Protein AF-A0A644WHN4-F1 (afdb_monomer)

Structure (mmCIF, N/CA/C/O backbone):
data_AF-A0A644WHN4-F1
#
_entry.id   AF-A0A644WHN4-F1
#
loop_
_atom_site.group_PDB
_atom_site.id
_atom_site.type_symbol
_atom_site.label_atom_id
_atom_site.label_alt_id
_atom_site.label_comp_id
_atom_site.label_asym_id
_atom_site.label_entity_id
_atom_site.label_seq_id
_atom_site.pdbx_PDB_ins_code
_atom_site.Cartn_x
_atom_site.Cartn_y
_atom_site.Cartn_z
_atom_site.occupancy
_atom_site.B_iso_or_equiv
_atom_site.auth_seq_id
_atom_site.auth_comp_id
_atom_site.auth_asym_id
_atom_site.auth_atom_id
_atom_site.pdbx_PDB_model_num
ATOM 1 N N . MET A 1 1 ? -19.706 5.160 -4.927 1.00 49.84 1 MET A N 1
ATOM 2 C CA . MET A 1 1 ? -18.670 4.200 -4.495 1.00 49.84 1 MET A CA 1
ATOM 3 C C . MET A 1 1 ? -17.335 4.869 -4.721 1.00 49.84 1 MET A C 1
ATOM 5 O O . MET A 1 1 ? -17.130 5.354 -5.831 1.00 49.84 1 MET A O 1
ATOM 9 N N . PRO A 1 2 ? -16.508 5.019 -3.687 1.00 67.94 2 PRO A N 1
ATOM 10 C CA . PRO A 1 2 ? -15.151 5.513 -3.844 1.00 67.94 2 PRO A CA 1
ATOM 11 C C . PRO A 1 2 ? -14.295 4.518 -4.638 1.00 67.94 2 PRO A C 1
ATOM 13 O O . PRO A 1 2 ? -14.333 3.319 -4.381 1.00 67.94 2 PRO A O 1
ATOM 16 N N . PHE A 1 3 ? -13.536 5.020 -5.609 1.00 72.62 3 PHE A N 1
ATOM 17 C CA . PHE A 1 3 ? -12.591 4.225 -6.390 1.00 72.62 3 PHE A CA 1
ATOM 18 C C . PHE A 1 3 ? -11.198 4.813 -6.215 1.00 72.62 3 PHE A C 1
ATOM 20 O O . PHE A 1 3 ? -11.036 6.033 -6.286 1.00 72.62 3 PHE A O 1
ATOM 27 N N . ALA A 1 4 ? -10.189 3.967 -6.045 1.00 82.00 4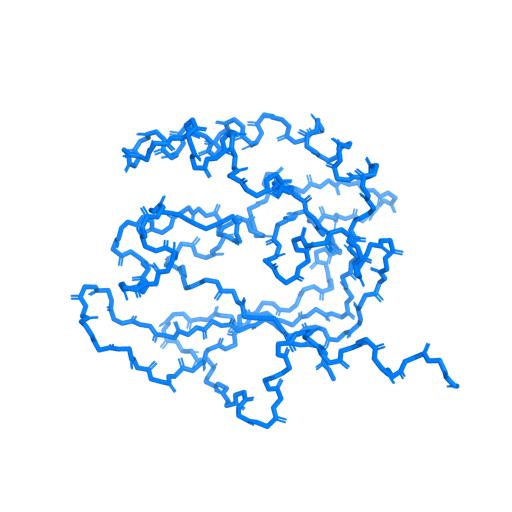 ALA A N 1
ATOM 28 C CA . ALA A 1 4 ? -8.801 4.403 -6.066 1.00 82.00 4 ALA A CA 1
ATOM 29 C C . ALA A 1 4 ? -8.003 3.600 -7.092 1.00 82.00 4 ALA A C 1
ATOM 31 O O . ALA A 1 4 ? -8.078 2.374 -7.179 1.00 82.00 4 ALA A O 1
ATOM 32 N N . ARG A 1 5 ? -7.249 4.334 -7.910 1.00 83.69 5 ARG A N 1
ATOM 33 C CA . ARG A 1 5 ? -6.299 3.739 -8.839 1.00 83.69 5 ARG A CA 1
ATOM 34 C C . ARG A 1 5 ? -5.017 3.460 -8.078 1.00 83.69 5 ARG A C 1
ATOM 36 O O . ARG A 1 5 ? -4.444 4.407 -7.548 1.00 83.69 5 ARG A O 1
ATOM 43 N N . ILE A 1 6 ? -4.546 2.226 -8.144 1.00 86.12 6 ILE A N 1
ATOM 44 C CA . ILE A 1 6 ? -3.222 1.846 -7.665 1.00 86.12 6 ILE A CA 1
ATOM 45 C C . ILE A 1 6 ? -2.277 1.561 -8.829 1.00 86.12 6 ILE A C 1
ATOM 47 O O . ILE A 1 6 ? -2.701 1.216 -9.942 1.00 86.12 6 ILE A O 1
ATOM 51 N N . THR A 1 7 ? -0.984 1.696 -8.558 1.00 82.44 7 THR A N 1
ATOM 52 C CA . THR A 1 7 ? 0.086 1.349 -9.505 1.00 82.44 7 THR A CA 1
ATOM 53 C C . THR A 1 7 ? -0.037 -0.112 -9.960 1.00 82.44 7 THR A C 1
ATOM 55 O O . THR A 1 7 ? -0.445 -0.973 -9.183 1.00 82.44 7 THR A O 1
ATOM 58 N N . TYR A 1 8 ? 0.268 -0.404 -11.229 1.00 82.75 8 TYR A N 1
ATOM 59 C CA . TYR A 1 8 ? 0.328 -1.788 -11.718 1.00 82.75 8 TYR A CA 1
ATOM 60 C C . TYR A 1 8 ? 1.514 -2.515 -11.092 1.00 82.75 8 TYR A C 1
ATOM 62 O O . TYR A 1 8 ? 2.602 -1.947 -11.016 1.00 82.75 8 TYR A O 1
ATOM 70 N N . ASN A 1 9 ? 1.299 -3.751 -10.654 1.00 84.81 9 ASN A N 1
ATOM 71 C CA . ASN A 1 9 ? 2.305 -4.544 -9.970 1.00 84.81 9 ASN A CA 1
ATOM 72 C C . ASN A 1 9 ? 2.162 -6.014 -10.382 1.00 84.81 9 ASN A C 1
ATOM 74 O O . ASN A 1 9 ? 1.065 -6.569 -10.393 1.00 84.81 9 ASN A O 1
ATOM 78 N N . THR A 1 10 ? 3.280 -6.641 -10.736 1.00 84.19 10 THR A N 1
ATOM 79 C CA . THR A 1 10 ? 3.340 -8.053 -11.146 1.00 84.19 10 THR A CA 1
ATOM 80 C C . THR A 1 10 ? 3.604 -9.017 -9.989 1.00 84.19 10 THR A C 1
ATOM 82 O O . THR A 1 10 ? 3.691 -10.216 -10.219 1.00 84.19 10 THR A O 1
ATOM 85 N N . ASN A 1 11 ? 3.726 -8.503 -8.764 1.00 87.69 11 ASN A N 1
ATOM 86 C CA . ASN A 1 11 ? 4.101 -9.231 -7.552 1.00 87.69 11 ASN A CA 1
ATOM 87 C C . ASN A 1 11 ? 2.987 -9.147 -6.485 1.00 87.69 11 ASN A C 1
ATOM 89 O O . ASN A 1 11 ? 3.251 -8.985 -5.290 1.00 87.69 11 ASN A O 1
ATOM 93 N N . ASP A 1 12 ? 1.725 -9.225 -6.927 1.00 88.25 12 ASP A N 1
ATOM 94 C CA . ASP A 1 12 ? 0.505 -9.242 -6.102 1.00 88.25 12 ASP A CA 1
ATOM 95 C C . ASP A 1 12 ? 0.340 -8.086 -5.097 1.00 88.25 12 ASP A C 1
ATOM 97 O O . ASP A 1 12 ? -0.416 -8.219 -4.128 1.00 88.25 12 ASP A O 1
ATOM 101 N N . TRP A 1 13 ? 1.019 -6.956 -5.303 1.00 92.00 13 TRP A N 1
ATOM 102 C CA . TRP A 1 13 ? 1.096 -5.844 -4.346 1.00 92.00 13 TRP A CA 1
ATOM 103 C C . TRP A 1 13 ? 1.568 -6.281 -2.949 1.00 92.00 13 TRP A C 1
ATOM 105 O O . TRP A 1 13 ? 1.101 -5.781 -1.918 1.00 92.00 13 TRP A O 1
ATOM 115 N N . LYS A 1 14 ? 2.497 -7.241 -2.930 1.00 91.88 14 LYS A N 1
ATOM 116 C CA . LYS A 1 14 ? 3.226 -7.686 -1.734 1.00 91.88 14 LYS A CA 1
ATOM 117 C C . LYS A 1 14 ? 4.693 -7.246 -1.751 1.00 91.88 14 LYS A C 1
ATOM 119 O O . LYS A 1 14 ? 5.298 -7.143 -0.690 1.00 91.88 14 LYS A O 1
ATOM 124 N N . HIS A 1 15 ? 5.237 -7.013 -2.943 1.00 89.25 15 HIS A N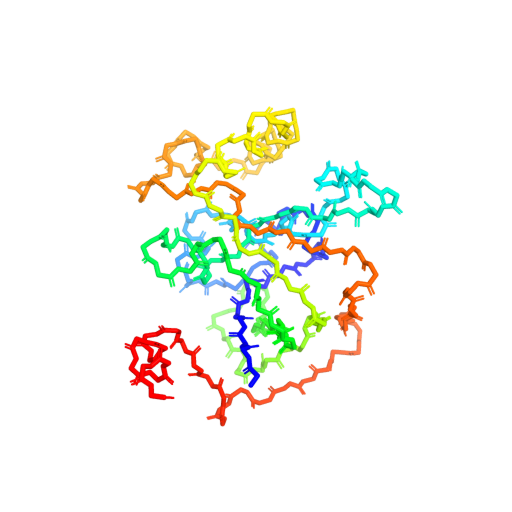 1
ATOM 125 C CA . HIS A 1 15 ? 6.640 -6.706 -3.213 1.00 89.25 15 HIS A CA 1
ATOM 126 C C . HIS A 1 15 ? 6.734 -5.695 -4.360 1.00 89.25 15 HIS A C 1
ATOM 128 O O . HIS A 1 15 ? 5.824 -5.646 -5.199 1.00 89.25 15 HIS A O 1
ATOM 134 N N . PRO A 1 16 ? 7.837 -4.934 -4.473 1.00 86.25 16 PRO A N 1
ATOM 135 C CA . PRO A 1 16 ? 8.031 -4.033 -5.595 1.00 86.25 16 PRO A CA 1
ATOM 136 C C . PRO A 1 16 ? 8.096 -4.837 -6.894 1.00 86.25 16 PRO A C 1
ATOM 138 O O . PRO A 1 16 ? 8.749 -5.875 -6.969 1.00 86.25 16 PRO A O 1
ATOM 141 N N . SER A 1 17 ? 7.454 -4.356 -7.950 1.00 79.81 17 SER A N 1
ATOM 142 C CA . SER A 1 17 ? 7.456 -4.989 -9.271 1.00 79.81 17 SER A CA 1
ATOM 143 C C . SER A 1 17 ? 8.727 -4.697 -10.080 1.00 79.81 17 SER A C 1
ATOM 145 O O . SER A 1 17 ? 8.919 -5.245 -11.166 1.00 79.81 17 SER A O 1
ATOM 147 N N . GLY A 1 18 ? 9.595 -3.816 -9.572 1.00 77.19 18 GLY A N 1
ATOM 148 C CA . GLY A 1 18 ? 10.828 -3.387 -10.230 1.00 77.19 18 GLY A CA 1
ATOM 149 C C . GLY A 1 18 ? 10.595 -2.619 -11.538 1.00 77.19 18 GLY A C 1
ATOM 150 O O . GLY A 1 18 ? 9.466 -2.280 -11.899 1.00 77.19 18 GLY A O 1
ATOM 151 N N . LEU A 1 19 ? 11.684 -2.355 -12.270 1.00 69.44 19 LEU A N 1
ATOM 152 C CA . LEU A 1 19 ? 11.676 -1.544 -13.500 1.00 69.44 19 LEU A CA 1
ATOM 153 C C . LEU A 1 19 ? 10.767 -2.107 -14.600 1.00 69.44 19 LEU A C 1
ATOM 155 O O . LEU A 1 19 ? 10.166 -1.348 -15.359 1.00 69.44 19 LEU A O 1
ATOM 159 N N . PHE A 1 20 ? 10.666 -3.434 -14.688 1.00 69.25 20 PHE A N 1
ATOM 160 C CA . PHE A 1 20 ? 9.937 -4.102 -15.762 1.00 69.25 20 PHE A CA 1
ATOM 161 C C . PHE A 1 20 ? 8.515 -4.493 -15.375 1.00 69.25 20 PHE A C 1
ATOM 163 O O . PHE A 1 20 ? 7.686 -4.619 -16.263 1.00 69.25 20 PHE A O 1
ATOM 170 N N . GLY A 1 21 ? 8.182 -4.632 -14.091 1.00 67.94 21 GLY A N 1
ATOM 171 C CA . GLY A 1 21 ? 6.834 -5.010 -13.660 1.00 67.94 21 GLY A CA 1
ATOM 172 C C . GLY A 1 21 ? 5.845 -3.841 -13.547 1.00 67.94 21 GLY A C 1
ATOM 173 O O . GLY A 1 21 ? 4.747 -4.018 -13.026 1.00 67.94 21 GLY A O 1
ATOM 174 N N . LYS A 1 22 ? 6.220 -2.655 -14.048 1.00 70.25 22 LYS A N 1
ATOM 175 C CA . LYS A 1 22 ? 5.422 -1.419 -14.033 1.00 70.25 22 LYS A CA 1
ATOM 176 C C . LYS A 1 22 ? 5.094 -0.910 -15.425 1.00 70.25 22 LYS A C 1
ATOM 178 O O . LYS A 1 22 ? 5.710 -1.279 -16.423 1.00 70.25 22 LYS A O 1
ATOM 183 N N . CYS A 1 23 ? 4.176 0.049 -15.468 1.00 68.19 23 CYS A N 1
ATOM 184 C CA . CYS A 1 23 ? 3.909 0.818 -16.671 1.00 68.19 23 CYS A CA 1
ATOM 185 C C . CYS A 1 23 ? 5.042 1.830 -16.932 1.00 68.19 23 CYS A C 1
ATOM 187 O O . CYS A 1 23 ? 5.335 2.634 -16.043 1.00 68.19 23 CYS A O 1
ATOM 189 N N . PRO A 1 24 ? 5.674 1.829 -18.124 1.00 61.72 24 PRO A N 1
ATOM 190 C CA . PRO A 1 24 ? 6.714 2.797 -18.468 1.00 61.72 24 PRO A CA 1
ATOM 191 C C . PRO A 1 24 ? 6.144 4.211 -18.700 1.00 61.72 24 PRO A C 1
ATOM 193 O O . PRO A 1 24 ? 5.006 4.364 -19.148 1.00 61.72 24 PRO A O 1
ATOM 196 N N . ARG A 1 25 ? 6.972 5.242 -18.456 1.00 58.81 25 ARG A N 1
ATO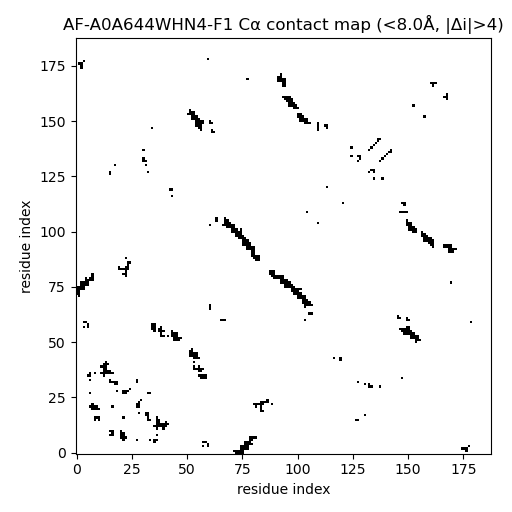M 197 C CA . ARG A 1 25 ? 6.698 6.685 -18.678 1.00 58.81 25 ARG A CA 1
ATOM 198 C C . ARG A 1 25 ? 5.631 7.321 -17.775 1.00 58.81 25 ARG A C 1
ATOM 200 O O . ARG A 1 25 ? 4.947 8.259 -18.184 1.00 58.81 25 ARG A O 1
ATOM 207 N N . LEU A 1 26 ? 5.491 6.841 -16.546 1.00 54.56 26 LEU A N 1
ATOM 208 C CA . LEU A 1 26 ? 4.736 7.537 -15.502 1.00 54.56 26 LEU A CA 1
ATOM 209 C C . LEU A 1 26 ? 5.703 7.999 -14.404 1.00 54.56 26 LEU A C 1
ATOM 211 O O . LEU A 1 26 ? 6.791 7.446 -14.272 1.00 54.56 26 LEU A O 1
ATOM 215 N N . TRP A 1 27 ? 5.282 8.956 -13.567 1.00 51.31 27 TRP A N 1
ATOM 216 C CA . TRP A 1 27 ? 5.985 9.330 -12.323 1.00 51.31 27 TRP A CA 1
ATOM 217 C C . TRP A 1 27 ? 6.368 8.103 -11.463 1.00 51.31 27 TRP A C 1
ATOM 219 O O . TRP A 1 27 ? 7.319 8.135 -10.691 1.00 51.31 27 TRP A O 1
ATOM 229 N N . GLU A 1 28 ? 5.624 7.004 -11.619 1.00 54.31 28 GLU A N 1
ATOM 230 C CA . GLU A 1 28 ? 5.818 5.698 -10.975 1.00 54.31 28 GLU A CA 1
ATOM 231 C C . GLU A 1 28 ? 7.065 4.934 -11.476 1.00 54.31 28 GLU A C 1
ATOM 233 O O . GLU A 1 28 ? 7.565 4.062 -10.763 1.00 54.31 28 GLU A O 1
ATOM 238 N N . THR A 1 29 ? 7.556 5.230 -12.690 1.00 55.28 29 THR A N 1
ATOM 239 C CA . THR A 1 29 ? 8.736 4.599 -13.310 1.00 55.28 29 THR A CA 1
ATOM 240 C C . THR A 1 29 ? 10.032 5.333 -12.962 1.00 55.28 29 THR A C 1
ATOM 242 O O . THR A 1 29 ? 11.052 4.682 -12.771 1.00 55.28 29 THR A O 1
ATOM 245 N N . GLU A 1 30 ? 10.000 6.666 -12.842 1.00 62.88 30 GLU A N 1
ATOM 246 C CA . GLU A 1 30 ? 11.185 7.485 -12.518 1.00 62.88 30 GLU A CA 1
ATOM 247 C C . GLU A 1 30 ? 11.778 7.135 -11.149 1.00 62.88 30 GLU A C 1
ATOM 249 O O . GLU A 1 30 ? 12.992 7.142 -10.976 1.00 62.88 30 GLU A O 1
ATOM 254 N N . LYS A 1 31 ? 10.919 6.771 -10.190 1.00 68.12 31 LYS A N 1
ATOM 255 C CA . LYS A 1 31 ? 11.328 6.376 -8.835 1.00 68.12 31 LYS A CA 1
ATOM 256 C C . LYS A 1 31 ? 11.640 4.883 -8.697 1.00 68.12 31 LYS A C 1
ATOM 258 O O . LYS A 1 31 ? 12.075 4.457 -7.636 1.00 68.12 31 LYS A O 1
ATOM 263 N N . GLY A 1 32 ? 11.369 4.066 -9.719 1.00 67.00 32 GLY A N 1
ATOM 264 C CA . GLY A 1 32 ? 11.579 2.609 -9.690 1.00 67.00 32 GLY A CA 1
ATOM 265 C C . GLY A 1 32 ? 10.607 1.803 -8.809 1.00 67.00 32 GLY A C 1
ATOM 266 O O . GLY A 1 32 ? 10.577 0.580 -8.914 1.00 67.00 32 GLY A O 1
ATOM 267 N N . PHE A 1 33 ? 9.772 2.451 -7.987 1.00 80.44 33 PHE A N 1
ATOM 268 C CA . PHE A 1 33 ? 8.779 1.816 -7.109 1.00 80.44 33 PHE A CA 1
ATOM 269 C C . PHE A 1 33 ? 7.620 2.776 -6.768 1.00 80.44 33 PHE A C 1
ATOM 271 O O . PHE A 1 33 ? 7.667 3.968 -7.071 1.00 80.44 33 PHE A O 1
ATOM 278 N N . GLY A 1 34 ? 6.532 2.245 -6.212 1.00 81.31 34 GLY A N 1
ATOM 279 C CA . GLY A 1 34 ? 5.407 3.003 -5.673 1.00 81.31 34 GLY A CA 1
ATOM 280 C C . GLY A 1 34 ? 4.952 2.368 -4.365 1.00 81.31 34 GLY A C 1
ATOM 281 O O . GLY A 1 34 ? 4.762 1.163 -4.313 1.00 81.31 34 GLY A O 1
ATOM 282 N N . PHE A 1 35 ? 4.768 3.163 -3.308 1.00 83.06 35 PHE A N 1
ATOM 283 C CA . PHE A 1 35 ? 4.452 2.673 -1.952 1.00 83.06 35 PHE A CA 1
ATOM 284 C C . PHE A 1 35 ? 3.200 1.789 -1.869 1.00 83.06 35 PHE A C 1
ATOM 286 O O . PHE A 1 35 ? 3.073 0.965 -0.970 1.00 83.06 35 PHE A O 1
ATOM 293 N N . GLU A 1 36 ? 2.277 1.933 -2.819 1.00 87.12 36 GLU A N 1
ATOM 294 C CA . GLU A 1 36 ? 1.081 1.093 -2.906 1.00 87.12 36 GLU A CA 1
ATOM 295 C C . GLU A 1 36 ? 1.421 -0.378 -3.188 1.00 87.12 36 GLU A C 1
ATOM 297 O O . GLU A 1 36 ? 0.594 -1.247 -2.978 1.00 87.12 36 GLU A O 1
ATOM 302 N N . GLU A 1 37 ? 2.632 -0.708 -3.628 1.00 88.31 37 GLU A N 1
ATOM 303 C CA . GLU A 1 37 ? 3.025 -2.073 -4.000 1.00 88.31 37 GLU A CA 1
ATOM 304 C C . GLU A 1 37 ? 3.206 -3.038 -2.828 1.00 88.31 37 GLU A C 1
ATOM 306 O O . GLU A 1 37 ? 3.489 -4.210 -3.055 1.00 88.31 37 GLU A O 1
ATOM 311 N N . TRP A 1 38 ? 2.995 -2.572 -1.597 1.00 91.75 38 TRP A N 1
ATOM 312 C CA . TRP A 1 38 ? 3.032 -3.394 -0.388 1.00 91.75 38 TRP A CA 1
ATOM 313 C C . TRP A 1 38 ? 1.705 -3.398 0.373 1.00 91.75 38 TRP A C 1
ATOM 315 O O . TRP A 1 38 ? 1.653 -3.908 1.489 1.00 91.75 38 TRP A O 1
ATOM 325 N N . PHE A 1 39 ? 0.608 -2.868 -0.190 1.00 91.81 39 PHE A N 1
ATOM 326 C CA . PHE A 1 39 ? -0.657 -2.754 0.554 1.00 91.81 39 PHE A CA 1
ATOM 327 C C . PHE A 1 39 ? -1.245 -4.113 1.003 1.00 91.81 39 PHE A C 1
ATOM 329 O O . PHE A 1 39 ? -2.104 -4.142 1.886 1.00 91.81 39 PHE A O 1
ATOM 336 N N . ARG A 1 40 ? -0.798 -5.233 0.406 1.00 93.75 40 ARG A N 1
ATOM 337 C CA . ARG A 1 40 ? -1.161 -6.613 0.799 1.00 93.75 40 ARG A CA 1
ATOM 338 C C . ARG A 1 40 ? -0.010 -7.405 1.403 1.00 93.75 40 ARG A C 1
ATOM 340 O O . ARG A 1 40 ? -0.128 -8.624 1.563 1.00 93.75 40 ARG A O 1
ATOM 347 N N . ASN A 1 41 ? 1.120 -6.767 1.686 1.00 94.94 41 ASN A N 1
ATOM 348 C CA . ASN A 1 41 ? 2.225 -7.454 2.326 1.00 94.94 41 ASN A CA 1
ATOM 349 C C . ASN A 1 41 ? 1.817 -7.813 3.764 1.00 94.94 41 ASN A C 1
ATOM 351 O O . ASN A 1 41 ? 1.538 -6.939 4.585 1.00 94.94 41 ASN A O 1
ATOM 355 N N . LYS A 1 42 ? 1.769 -9.118 4.055 1.00 96.00 42 LYS A N 1
ATOM 356 C CA . LYS A 1 42 ? 1.274 -9.645 5.332 1.00 96.00 42 LYS A CA 1
ATOM 357 C C . LYS A 1 42 ? 2.129 -9.245 6.533 1.00 96.00 42 LYS A C 1
ATOM 359 O O . LYS A 1 42 ? 1.624 -9.314 7.644 1.00 96.00 42 LYS A O 1
ATOM 364 N N . SER A 1 43 ? 3.375 -8.819 6.331 1.00 96.25 43 SER A N 1
ATOM 365 C CA . SER A 1 43 ? 4.209 -8.309 7.422 1.00 96.25 43 SER A CA 1
ATOM 366 C C . SER A 1 43 ? 3.623 -7.029 8.032 1.00 96.25 43 SER A C 1
ATOM 368 O O . SER A 1 43 ? 3.799 -6.778 9.213 1.00 96.25 43 SER A O 1
ATOM 370 N N . PHE A 1 44 ? 2.809 -6.278 7.280 1.00 97.00 44 PHE A N 1
ATOM 371 C CA . PHE A 1 44 ? 2.064 -5.118 7.787 1.00 97.00 44 PHE A CA 1
ATOM 372 C C . PHE A 1 44 ? 0.709 -5.495 8.419 1.00 97.00 44 PHE A C 1
ATOM 374 O O . PHE A 1 44 ? -0.229 -4.690 8.422 1.00 97.00 44 PHE A O 1
ATOM 381 N N . GLN A 1 45 ? 0.559 -6.730 8.910 1.00 97.56 45 GLN A N 1
ATOM 382 C CA . GLN A 1 45 ? -0.633 -7.165 9.639 1.00 97.56 45 GLN A CA 1
ATOM 383 C C . GLN A 1 45 ? -0.437 -7.083 11.145 1.00 97.56 45 GLN A C 1
ATOM 385 O O . GLN A 1 45 ? 0.632 -7.375 11.673 1.00 97.56 45 GLN A O 1
ATOM 390 N N . LYS A 1 46 ? -1.512 -6.728 11.843 1.00 96.44 46 LYS A N 1
ATOM 391 C CA . LYS A 1 46 ? -1.549 -6.658 13.299 1.00 96.44 46 LYS A CA 1
ATOM 392 C C . LYS A 1 46 ? -2.893 -7.133 13.818 1.00 96.44 46 LYS A C 1
ATOM 394 O O . LYS A 1 46 ? -3.937 -6.767 13.282 1.00 96.44 46 LYS A O 1
ATOM 399 N N . GLU A 1 47 ? -2.861 -7.911 14.889 1.00 96.88 47 GLU A N 1
ATOM 400 C CA . GLU A 1 47 ? -4.062 -8.294 15.624 1.00 96.88 47 GLU A CA 1
ATOM 401 C C . GLU A 1 47 ? -4.497 -7.155 16.554 1.00 96.88 47 GLU A C 1
ATOM 403 O O . GLU A 1 47 ? -3.756 -6.738 17.445 1.00 96.88 47 GLU A O 1
ATOM 408 N N . GLU A 1 48 ? -5.718 -6.657 16.367 1.00 92.75 48 GLU A N 1
ATOM 409 C CA . GLU A 1 48 ? -6.342 -5.651 17.227 1.00 92.75 48 GLU A CA 1
ATOM 410 C C . GLU A 1 48 ? -7.762 -6.105 17.581 1.00 92.75 48 GLU A C 1
ATOM 412 O O . GLU A 1 48 ? -8.617 -6.259 16.712 1.00 92.75 48 GLU A O 1
ATOM 417 N N . ASN A 1 49 ? -8.041 -6.300 18.875 1.00 92.44 49 ASN A N 1
ATOM 418 C CA . ASN A 1 49 ? -9.367 -6.688 19.381 1.00 92.44 49 ASN A CA 1
ATOM 419 C C . ASN A 1 49 ? -9.945 -7.971 18.741 1.00 92.44 49 ASN A C 1
ATOM 421 O O . ASN A 1 49 ? -11.145 -8.052 18.482 1.00 92.44 49 ASN A O 1
ATOM 425 N N . GLY A 1 50 ? -9.093 -8.971 18.487 1.00 93.38 50 GLY A N 1
ATOM 426 C CA . GLY A 1 50 ? -9.493 -10.241 17.868 1.00 93.38 50 GLY A CA 1
ATOM 427 C C . GLY A 1 50 ? -9.767 -10.151 16.364 1.00 93.38 50 GLY A C 1
ATOM 428 O O . GLY A 1 50 ? -10.414 -11.036 15.809 1.00 93.38 50 GLY A O 1
ATOM 429 N N . GLU A 1 51 ? -9.320 -9.075 15.715 1.00 96.12 51 GLU A N 1
ATOM 430 C CA . GLU A 1 51 ? -9.399 -8.884 14.270 1.00 96.12 51 GLU A CA 1
ATOM 431 C C . GLU A 1 51 ? -7.999 -8.640 13.700 1.00 96.12 51 GLU A C 1
ATOM 433 O O . GLU A 1 51 ? -7.264 -7.775 14.185 1.00 96.12 51 GLU A O 1
ATOM 438 N N . THR A 1 52 ? -7.680 -9.308 12.594 1.00 97.94 52 THR A N 1
ATOM 439 C CA . T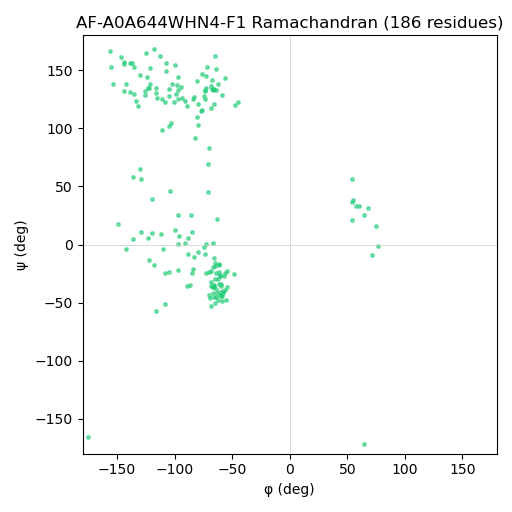HR A 1 52 ? -6.477 -9.014 11.817 1.00 97.94 52 THR A CA 1
ATOM 440 C C . THR A 1 52 ? -6.688 -7.745 10.995 1.00 97.94 52 THR A C 1
ATOM 442 O O . THR A 1 52 ? -7.521 -7.705 10.077 1.00 97.94 52 THR A O 1
ATOM 445 N N . LEU A 1 53 ? -5.920 -6.703 11.295 1.00 97.94 53 LEU A N 1
ATOM 446 C CA . LEU A 1 53 ? -5.846 -5.485 10.499 1.00 97.94 53 LEU A CA 1
ATOM 447 C C . LEU A 1 53 ? -4.647 -5.541 9.564 1.00 97.94 53 LEU A C 1
ATOM 449 O O . LEU A 1 53 ? -3.542 -5.843 9.996 1.00 97.94 53 LEU A O 1
ATOM 453 N N . GLN A 1 54 ? -4.860 -5.197 8.300 1.00 97.88 54 GLN A N 1
ATOM 454 C CA . GLN A 1 54 ? -3.802 -4.941 7.334 1.00 97.88 54 GLN A CA 1
ATOM 455 C C . GLN A 1 54 ? -3.580 -3.436 7.226 1.00 97.88 54 GLN A C 1
ATOM 457 O O . GLN A 1 54 ? -4.527 -2.683 6.985 1.00 97.88 54 GLN A O 1
ATOM 462 N N . TYR A 1 55 ? -2.326 -3.020 7.349 1.00 97.56 55 TYR A N 1
ATOM 463 C CA . TYR A 1 55 ? -1.875 -1.656 7.115 1.00 97.56 55 TYR A CA 1
ATOM 464 C C . TYR A 1 55 ? -1.245 -1.526 5.729 1.00 97.56 55 TYR A C 1
ATOM 466 O O . T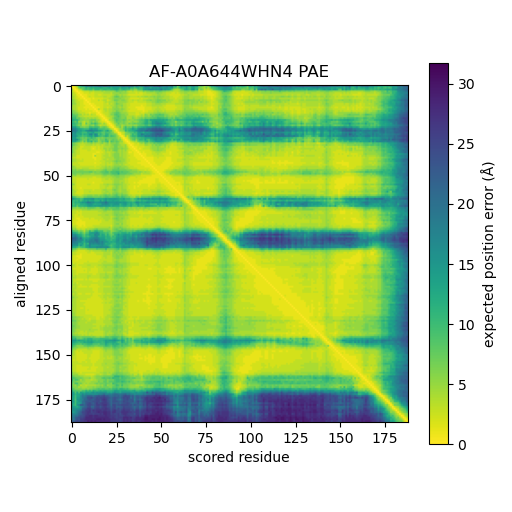YR A 1 55 ? -0.744 -2.494 5.154 1.00 97.56 55 TYR A O 1
ATOM 474 N N . GLY A 1 56 ? -1.270 -0.318 5.176 1.00 94.94 56 GLY A N 1
ATOM 475 C CA . GLY A 1 56 ? -0.596 -0.050 3.916 1.00 94.94 56 GLY A CA 1
ATOM 476 C C . GLY A 1 56 ? -0.644 1.411 3.506 1.00 94.94 56 GLY A C 1
ATOM 477 O O . GLY A 1 56 ? -1.007 2.305 4.280 1.00 94.94 56 GLY A O 1
ATOM 478 N N . TYR A 1 57 ? -0.303 1.639 2.243 1.00 92.19 57 TYR A N 1
ATOM 479 C CA . TYR A 1 57 ? -0.350 2.946 1.611 1.00 92.19 57 TYR A CA 1
ATOM 480 C C . TYR A 1 57 ? -1.256 2.948 0.379 1.00 92.19 57 TYR A C 1
ATOM 482 O O . TYR A 1 57 ? -1.148 2.078 -0.481 1.00 92.19 57 TYR A O 1
ATOM 490 N N . LEU A 1 58 ? -2.104 3.971 0.270 1.00 89.50 58 LEU A N 1
ATOM 491 C CA . LEU A 1 58 ? -2.815 4.330 -0.958 1.00 89.50 58 LEU A CA 1
ATOM 492 C C . LEU A 1 58 ? -2.544 5.793 -1.299 1.00 89.50 58 LEU A C 1
ATOM 494 O O . LEU A 1 58 ? -2.742 6.691 -0.475 1.00 89.50 58 LEU A O 1
ATOM 498 N N . GLN A 1 59 ? -2.133 6.067 -2.534 1.00 84.06 59 GLN A N 1
ATOM 499 C CA . GLN A 1 59 ? -1.720 7.399 -2.972 1.00 84.06 59 GLN A CA 1
ATOM 500 C C . GLN A 1 59 ? -2.867 8.414 -2.882 1.00 84.06 59 GLN A C 1
ATOM 502 O O . GLN A 1 59 ? -2.633 9.597 -2.620 1.00 84.06 59 GLN A O 1
ATOM 507 N N . CYS A 1 60 ? -4.117 7.971 -3.040 1.00 80.44 60 CYS A N 1
ATOM 508 C CA . CYS A 1 60 ? -5.289 8.833 -2.883 1.00 80.44 60 CYS A CA 1
ATOM 50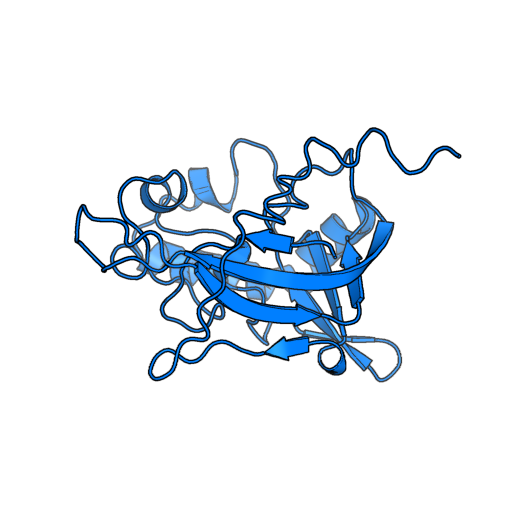9 C C . CYS A 1 60 ? -5.408 9.439 -1.473 1.00 80.44 60 CYS A C 1
ATOM 511 O O . CYS A 1 60 ? -5.930 10.542 -1.334 1.00 80.44 60 CYS A O 1
ATOM 513 N N . PHE A 1 61 ? -4.857 8.787 -0.444 1.00 85.25 61 PHE A N 1
ATOM 514 C CA . PHE A 1 61 ? -4.880 9.264 0.945 1.00 85.25 61 PHE A CA 1
ATOM 515 C C . PHE A 1 61 ? -3.575 9.939 1.389 1.00 85.25 61 PHE A C 1
ATOM 517 O O . PHE A 1 61 ? -3.382 10.215 2.579 1.00 85.25 61 PHE A O 1
ATOM 524 N N . LYS A 1 62 ? -2.681 10.259 0.439 1.00 79.88 62 LYS A N 1
ATOM 525 C CA . LYS A 1 62 ? -1.381 10.887 0.720 1.00 79.88 62 LYS A CA 1
ATOM 526 C C . LYS A 1 62 ? -1.511 12.226 1.456 1.00 79.88 62 LYS A C 1
ATOM 528 O O . LYS A 1 62 ? -0.755 12.498 2.383 1.00 79.88 62 LYS A O 1
ATOM 533 N N . SER A 1 63 ? -2.498 13.044 1.079 1.00 72.38 63 SER A N 1
ATOM 534 C CA . SER A 1 63 ? -2.737 14.354 1.692 1.00 72.38 63 SER A CA 1
ATOM 535 C C . SER A 1 63 ? -3.509 14.199 2.999 1.00 72.38 63 SER A C 1
ATOM 537 O O . SER A 1 63 ? -4.706 13.905 3.001 1.00 72.38 63 SER A O 1
ATOM 539 N N . ALA A 1 64 ? -2.829 14.461 4.115 1.00 60.16 64 ALA A N 1
ATOM 540 C CA . ALA A 1 64 ? -3.420 14.490 5.453 1.00 60.16 64 ALA A CA 1
ATOM 541 C C . ALA A 1 64 ? -4.587 15.483 5.601 1.00 60.16 64 ALA A C 1
ATOM 543 O O . ALA A 1 64 ? -5.466 15.289 6.438 1.00 60.16 64 ALA A O 1
ATOM 544 N N . LYS A 1 65 ? -4.616 16.551 4.794 1.00 66.62 65 LYS A N 1
ATOM 545 C CA . LYS A 1 65 ? -5.581 17.649 4.955 1.00 66.62 65 LYS A CA 1
ATOM 546 C C . LYS A 1 65 ? -7.028 17.260 4.639 1.00 66.62 65 LYS A C 1
ATOM 548 O O . LYS A 1 65 ? -7.926 17.924 5.138 1.00 66.62 65 LYS A O 1
ATOM 553 N N . ASN A 1 66 ? -7.258 16.206 3.852 1.00 65.50 66 ASN A N 1
ATOM 554 C CA . ASN A 1 66 ? -8.576 15.974 3.247 1.00 65.50 66 ASN A CA 1
ATOM 555 C C . ASN A 1 66 ? -9.272 14.676 3.674 1.00 65.50 66 ASN A C 1
ATOM 557 O O . ASN A 1 66 ? -10.467 14.545 3.443 1.00 65.50 66 ASN A O 1
ATOM 561 N N . HIS A 1 67 ? -8.549 13.698 4.236 1.00 70.38 67 HIS A N 1
ATOM 562 C CA . HIS A 1 67 ? -9.075 12.327 4.353 1.00 70.38 67 HIS A CA 1
ATOM 563 C C . HIS A 1 67 ? -8.837 11.647 5.708 1.00 70.38 67 HIS A C 1
ATOM 565 O O . HIS A 1 67 ? -9.151 10.470 5.845 1.00 70.38 67 HIS A O 1
ATOM 571 N N . LYS A 1 68 ? -8.277 12.346 6.700 1.00 75.75 68 LYS A N 1
ATOM 572 C CA . LYS A 1 68 ? -7.773 11.730 7.936 1.00 75.75 68 LYS A CA 1
ATOM 573 C C . LYS A 1 68 ? -8.861 11.329 8.939 1.00 75.75 68 LYS A C 1
ATOM 575 O O . LYS A 1 68 ? -9.871 12.014 9.073 1.00 75.75 68 LYS A O 1
ATOM 580 N N . GLY A 1 69 ? -8.620 10.238 9.670 1.00 85.50 69 GLY A N 1
ATOM 581 C CA . GLY A 1 69 ? -9.470 9.770 10.771 1.00 85.50 69 GLY A CA 1
ATOM 582 C C . GLY A 1 69 ? -10.870 9.334 10.345 1.00 85.50 69 GLY A C 1
ATOM 583 O O . GLY A 1 69 ? -11.810 9.430 11.128 1.00 85.50 69 GLY A O 1
ATOM 584 N N . SER A 1 70 ? -11.030 8.920 9.088 1.00 88.44 70 SER A N 1
ATOM 585 C CA . SER A 1 70 ? -12.336 8.662 8.480 1.00 88.44 70 SER A CA 1
ATOM 586 C C . SER A 1 70 ? -12.421 7.248 7.925 1.00 88.44 70 SER A C 1
ATOM 588 O O . SER A 1 70 ? -11.455 6.715 7.377 1.00 88.44 70 SER A O 1
ATOM 590 N N . THR A 1 71 ? -13.607 6.651 8.047 1.00 91.75 71 THR A N 1
ATOM 591 C CA . THR A 1 71 ? -13.914 5.341 7.467 1.00 91.75 71 THR A CA 1
ATOM 592 C C . THR A 1 71 ? -14.626 5.516 6.133 1.00 91.75 71 THR A C 1
ATOM 594 O O . THR A 1 71 ? -15.674 6.154 6.068 1.00 91.75 71 THR A O 1
ATOM 597 N N . TYR A 1 72 ? -14.091 4.904 5.082 1.00 89.06 72 TYR A N 1
ATOM 598 C CA . TYR A 1 72 ? -14.697 4.866 3.754 1.00 89.06 72 TYR A CA 1
ATOM 599 C C . TYR A 1 72 ? -15.285 3.482 3.509 1.00 89.06 72 TYR A C 1
ATOM 601 O O . TYR A 1 72 ? -14.634 2.473 3.772 1.00 89.06 72 TYR A O 1
ATOM 609 N N . ARG A 1 73 ? -16.515 3.431 2.993 1.00 90.62 73 ARG A N 1
ATOM 610 C CA . ARG A 1 73 ? -17.233 2.180 2.718 1.00 90.62 73 ARG A CA 1
ATOM 611 C C . ARG A 1 73 ? -17.323 1.896 1.225 1.00 90.62 73 ARG A C 1
ATOM 613 O O . ARG A 1 73 ? -17.455 2.832 0.434 1.00 90.62 73 ARG A O 1
ATOM 620 N N . ASN A 1 74 ? -17.352 0.612 0.871 1.00 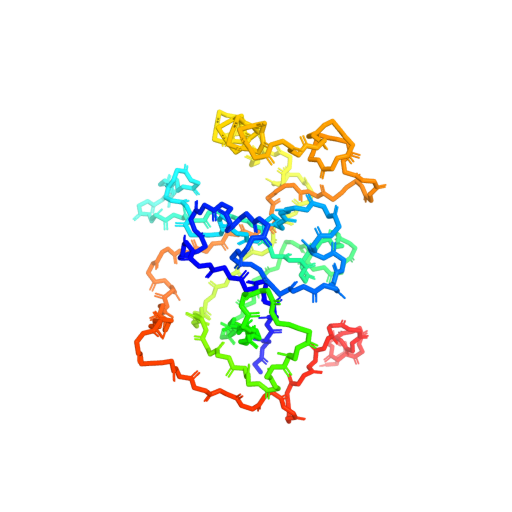89.00 74 ASN A N 1
ATOM 621 C CA . ASN A 1 74 ? -17.517 0.118 -0.500 1.00 89.00 74 ASN A CA 1
ATOM 622 C C . ASN A 1 74 ? -16.476 0.720 -1.458 1.00 89.00 74 ASN A C 1
ATOM 624 O O . ASN A 1 74 ? -16.836 1.395 -2.429 1.00 89.00 74 AS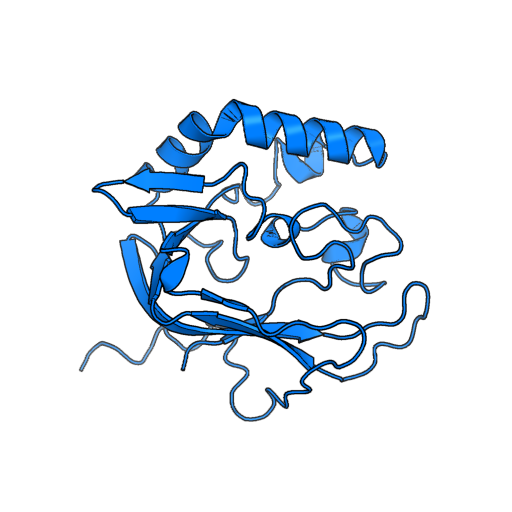N A O 1
ATOM 628 N N . VAL A 1 75 ? -15.197 0.540 -1.122 1.00 88.88 75 VAL A N 1
ATOM 629 C CA . VAL A 1 75 ? -14.063 1.091 -1.872 1.00 88.88 75 VAL A CA 1
ATOM 630 C C . VAL A 1 75 ? -13.564 0.072 -2.878 1.00 88.88 75 VAL A C 1
ATOM 632 O O . VAL A 1 75 ? -13.211 -1.041 -2.511 1.00 88.88 75 VAL A O 1
ATOM 635 N N . ASP A 1 76 ? -13.482 0.472 -4.136 1.00 88.88 76 ASP A N 1
ATOM 636 C CA . ASP A 1 76 ? -12.963 -0.366 -5.210 1.00 88.88 76 ASP A CA 1
ATOM 637 C C . ASP A 1 76 ? -11.554 0.090 -5.610 1.00 88.88 76 ASP A C 1
ATOM 639 O O . ASP A 1 76 ? -11.323 1.261 -5.928 1.00 88.88 76 ASP A O 1
ATOM 643 N N . LEU A 1 77 ? -10.607 -0.845 -5.640 1.00 90.25 77 LEU A N 1
ATOM 644 C CA . LEU A 1 77 ? -9.279 -0.631 -6.203 1.00 90.25 77 LEU A CA 1
ATOM 645 C C . LEU A 1 77 ? -9.205 -1.176 -7.617 1.00 90.25 77 LEU A C 1
ATOM 647 O O . LEU A 1 77 ? -9.645 -2.291 -7.906 1.00 90.25 77 LEU A O 1
ATOM 651 N N . PHE A 1 78 ? -8.580 -0.401 -8.493 1.00 87.69 78 PHE A N 1
ATOM 652 C CA . PHE A 1 78 ? -8.292 -0.817 -9.854 1.00 87.69 78 PHE A CA 1
ATOM 653 C C . PHE A 1 78 ? -6.877 -0.414 -10.251 1.00 87.69 78 PHE A C 1
ATOM 655 O O . PHE A 1 78 ? -6.307 0.545 -9.733 1.00 87.69 78 PHE A O 1
ATOM 662 N N . THR A 1 79 ? -6.324 -1.124 -11.221 1.00 84.94 79 THR A N 1
ATOM 663 C CA . THR A 1 79 ? -5.044 -0.787 -11.836 1.00 84.94 79 THR A CA 1
ATOM 664 C C . THR A 1 79 ? -5.199 -0.650 -13.345 1.00 84.94 79 THR A C 1
ATOM 666 O O . THR A 1 79 ? -6.212 -1.047 -13.920 1.00 84.94 79 THR A O 1
ATOM 669 N N . ARG A 1 80 ? -4.216 -0.049 -14.012 1.00 81.44 80 ARG A N 1
ATOM 670 C CA . ARG A 1 80 ? -4.186 0.057 -15.473 1.00 81.44 80 ARG A CA 1
ATOM 671 C C . ARG A 1 80 ? -3.252 -1.014 -16.011 1.00 81.44 80 ARG A C 1
ATOM 673 O O . ARG A 1 80 ? -2.082 -1.028 -15.652 1.00 81.44 80 ARG A O 1
ATOM 680 N N . GLN A 1 81 ? -3.758 -1.875 -16.887 1.00 76.38 81 GLN A N 1
ATOM 681 C CA . GLN A 1 81 ? -2.922 -2.857 -17.558 1.00 76.38 81 GLN A CA 1
ATOM 682 C C . GLN A 1 81 ? -1.906 -2.142 -18.446 1.00 76.38 81 GLN A C 1
ATOM 684 O O . GLN A 1 81 ? -2.249 -1.274 -19.251 1.00 76.38 81 GLN A O 1
ATOM 689 N N . CYS A 1 82 ? -0.657 -2.561 -18.351 1.00 69.69 82 CYS A N 1
ATOM 690 C CA . CYS A 1 82 ? 0.395 -2.148 -19.259 1.00 69.69 82 CYS A CA 1
ATOM 691 C C . CYS A 1 82 ? 1.215 -3.356 -19.674 1.00 69.69 82 CYS A C 1
ATOM 693 O O . CYS A 1 82 ? 1.292 -4.353 -18.960 1.00 69.69 82 CYS A O 1
ATOM 695 N N . HIS A 1 83 ? 1.803 -3.266 -20.861 1.00 63.00 83 HIS A N 1
ATOM 696 C CA . HIS A 1 83 ? 2.770 -4.253 -21.296 1.00 63.00 83 HIS A CA 1
ATOM 697 C C . HIS A 1 83 ? 4.148 -3.790 -20.827 1.00 63.00 83 HIS A C 1
ATOM 699 O O . HIS A 1 83 ? 4.598 -2.698 -21.183 1.00 63.00 83 HIS A O 1
ATOM 705 N N . CYS A 1 84 ? 4.782 -4.607 -19.993 1.00 55.94 84 CYS A N 1
ATOM 706 C CA . CYS A 1 84 ? 6.140 -4.419 -19.506 1.00 55.94 84 CYS A CA 1
ATOM 707 C C . CYS A 1 84 ? 7.074 -4.09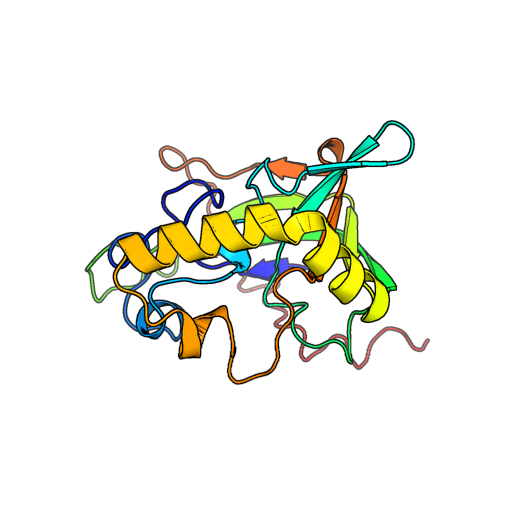2 -20.686 1.00 55.94 84 CYS A C 1
ATOM 709 O O . CYS A 1 84 ? 7.150 -4.855 -21.646 1.00 55.94 84 CYS A O 1
ATOM 711 N N . GLY A 1 85 ? 7.731 -2.929 -20.664 1.00 48.50 85 GLY A N 1
ATOM 712 C CA . GLY A 1 85 ? 8.663 -2.510 -21.722 1.00 48.50 85 GLY A CA 1
ATOM 713 C C . GLY A 1 85 ? 8.046 -2.008 -23.039 1.00 48.50 85 GLY A C 1
ATOM 714 O O . GLY A 1 85 ? 8.795 -1.583 -23.916 1.00 48.50 85 GLY A O 1
ATOM 715 N N . ALA A 1 86 ? 6.717 -1.981 -23.202 1.00 47.84 86 ALA A N 1
ATOM 716 C CA . ALA A 1 86 ? 6.097 -1.365 -24.378 1.00 47.84 86 ALA A CA 1
ATOM 717 C C . ALA A 1 86 ? 5.697 0.089 -24.102 1.00 47.84 86 ALA A C 1
ATOM 719 O O . ALA A 1 86 ? 5.027 0.390 -23.118 1.00 47.84 86 ALA A O 1
ATOM 720 N N . ASN A 1 87 ? 5.988 0.990 -25.044 1.00 49.75 87 ASN A N 1
ATOM 721 C CA . ASN A 1 87 ? 5.495 2.377 -25.021 1.00 49.75 87 ASN A CA 1
ATOM 722 C C . ASN A 1 87 ? 3.963 2.492 -25.200 1.00 49.75 87 ASN A C 1
ATOM 724 O O . ASN A 1 87 ? 3.429 3.599 -25.230 1.00 49.75 87 ASN A O 1
ATOM 728 N N . ASN A 1 88 ? 3.252 1.367 -25.327 1.00 50.38 88 ASN A N 1
ATOM 729 C CA . ASN A 1 88 ? 1.818 1.322 -25.564 1.00 50.38 88 ASN A CA 1
ATOM 730 C C . ASN A 1 88 ? 1.091 0.965 -24.277 1.00 50.38 88 ASN A C 1
ATOM 732 O O . ASN A 1 88 ? 1.050 -0.194 -23.856 1.00 50.38 88 ASN A O 1
ATOM 736 N N . ILE A 1 89 ? 0.476 1.971 -23.666 1.00 56.47 89 ILE A N 1
ATOM 737 C CA . ILE A 1 89 ? -0.428 1.720 -22.561 1.00 56.47 89 ILE A CA 1
ATOM 738 C C . ILE A 1 89 ? -1.746 1.210 -23.137 1.00 56.47 89 ILE A C 1
ATOM 740 O O . ILE A 1 89 ? -2.455 1.934 -23.838 1.00 56.47 89 ILE A O 1
ATOM 744 N N . LEU A 1 90 ? -2.089 -0.039 -22.831 1.00 59.12 90 LEU A N 1
ATOM 745 C CA . LEU A 1 90 ? -3.419 -0.557 -23.109 1.00 59.12 90 LEU A CA 1
ATOM 746 C C . LEU A 1 90 ? -4.377 0.232 -22.203 1.00 59.12 90 LEU A C 1
ATOM 748 O O . LEU A 1 90 ? -4.220 0.250 -20.987 1.00 59.12 90 LEU A O 1
ATOM 752 N N . ASN A 1 91 ? -5.357 0.945 -22.757 1.00 64.44 91 ASN A N 1
ATOM 753 C CA . ASN A 1 91 ? -6.390 1.649 -21.976 1.00 64.44 91 ASN A CA 1
ATOM 754 C C . ASN A 1 91 ? -7.374 0.662 -21.309 1.00 64.44 91 ASN A C 1
ATOM 756 O O . ASN A 1 91 ? -8.586 0.831 -21.383 1.00 64.44 91 ASN A O 1
ATOM 760 N N . ARG A 1 92 ? -6.852 -0.403 -20.696 1.00 77.31 92 ARG A N 1
ATOM 761 C CA . ARG A 1 92 ? -7.594 -1.458 -20.017 1.00 77.31 92 ARG A CA 1
ATOM 762 C C . ARG A 1 92 ? -7.378 -1.297 -18.524 1.00 77.31 92 ARG A C 1
ATOM 764 O O . ARG A 1 92 ? -6.240 -1.292 -18.061 1.00 77.31 92 ARG A O 1
ATOM 771 N N . PHE A 1 93 ? -8.463 -1.156 -17.781 1.00 82.38 93 PHE A N 1
ATOM 772 C CA . PHE A 1 93 ? -8.414 -1.102 -16.329 1.00 82.38 93 PHE A CA 1
ATOM 773 C C . PHE A 1 93 ? -8.835 -2.455 -15.779 1.00 82.38 93 PHE A C 1
ATOM 775 O O . PHE A 1 93 ? -9.767 -3.067 -16.295 1.00 82.38 93 PHE A O 1
ATOM 782 N N . ILE A 1 94 ? -8.128 -2.927 -14.763 1.00 86.12 94 ILE A N 1
ATOM 783 C CA . ILE A 1 94 ? -8.335 -4.231 -14.143 1.00 86.12 94 ILE A CA 1
ATOM 784 C C . ILE A 1 94 ? -8.763 -3.989 -12.699 1.00 86.12 94 ILE A C 1
ATOM 786 O O . ILE A 1 94 ? -8.124 -3.207 -11.994 1.00 86.12 94 ILE A O 1
ATOM 790 N N . ALA A 1 95 ? -9.846 -4.633 -12.271 1.00 88.88 95 ALA A N 1
ATOM 791 C CA . ALA A 1 95 ? -10.263 -4.621 -10.875 1.00 88.88 95 ALA A CA 1
ATOM 792 C C . ALA A 1 95 ? -9.242 -5.386 -10.020 1.00 88.88 95 ALA A C 1
ATOM 794 O O . ALA A 1 95 ? -8.821 -6.481 -10.387 1.00 88.88 95 ALA A O 1
ATOM 795 N N . VAL A 1 96 ? -8.846 -4.806 -8.887 1.00 91.19 96 VAL A N 1
ATOM 796 C CA . VAL A 1 96 ? -7.841 -5.400 -7.995 1.00 91.19 96 VAL A CA 1
ATOM 797 C C . VAL A 1 96 ? -8.468 -5.919 -6.714 1.00 91.19 96 VAL A C 1
ATOM 799 O O . VAL A 1 96 ? -8.250 -7.070 -6.345 1.00 91.19 96 VAL A O 1
ATOM 802 N N . ALA A 1 97 ? -9.252 -5.090 -6.036 1.00 93.12 97 ALA A N 1
ATOM 803 C CA . ALA A 1 97 ? -9.880 -5.453 -4.776 1.00 93.12 97 ALA A CA 1
ATOM 804 C C . ALA A 1 97 ? -11.139 -4.621 -4.547 1.00 93.12 97 ALA A C 1
ATOM 806 O O . ALA A 1 97 ? -11.240 -3.492 -5.023 1.00 93.12 97 ALA A O 1
ATOM 807 N N . HIS A 1 98 ? -12.073 -5.181 -3.793 1.00 92.44 98 HIS A N 1
ATOM 808 C CA . HIS A 1 98 ? -13.199 -4.467 -3.214 1.00 92.44 98 HIS A CA 1
ATOM 809 C C . HIS A 1 98 ? -13.079 -4.513 -1.693 1.00 92.44 98 HIS A C 1
ATOM 811 O O . HIS A 1 98 ? -12.841 -5.581 -1.134 1.00 92.44 98 HIS A O 1
ATOM 817 N N . TYR A 1 99 ? -13.287 -3.381 -1.032 1.00 94.12 99 TYR A N 1
ATOM 818 C CA . TYR A 1 99 ? -13.306 -3.269 0.419 1.00 94.12 99 TYR A CA 1
ATOM 819 C C . TYR A 1 99 ? -14.689 -2.871 0.897 1.00 94.12 99 TYR A C 1
ATOM 821 O O . TYR A 1 99 ? -15.196 -1.808 0.528 1.00 94.12 99 TYR A O 1
ATOM 829 N N . ASN A 1 100 ? -15.247 -3.653 1.819 1.00 94.19 100 ASN A N 1
ATOM 830 C CA . ASN A 1 100 ? -16.448 -3.233 2.539 1.00 94.19 100 ASN A CA 1
ATOM 831 C C . ASN A 1 100 ? -16.176 -1.941 3.321 1.00 94.19 100 ASN A C 1
ATOM 833 O O . ASN A 1 100 ? -17.007 -1.030 3.341 1.00 94.19 100 ASN A O 1
ATOM 837 N N . SER A 1 101 ? -14.996 -1.853 3.943 1.00 93.62 101 SER A N 1
ATOM 838 C CA . SER A 1 101 ? -14.583 -0.726 4.769 1.00 93.62 101 SER A CA 1
ATOM 839 C C . SER A 1 101 ? -13.062 -0.580 4.799 1.00 93.62 101 SER A C 1
ATOM 841 O O . SER A 1 101 ? -12.343 -1.561 4.968 1.00 93.62 101 SER A O 1
ATOM 843 N N . ILE A 1 102 ? -12.579 0.658 4.702 1.00 94.38 102 ILE A N 1
ATOM 844 C CA . ILE A 1 102 ? -11.191 1.036 4.991 1.00 94.38 102 ILE A CA 1
ATOM 845 C C . ILE A 1 102 ? -11.183 2.232 5.937 1.00 94.38 102 ILE A C 1
ATOM 847 O O . ILE A 1 102 ? -12.047 3.106 5.852 1.00 94.38 102 ILE A O 1
ATOM 851 N N . TYR A 1 103 ? -10.195 2.297 6.816 1.00 94.69 103 TYR A N 1
ATOM 852 C CA . TYR A 1 103 ? -9.979 3.425 7.710 1.00 94.69 103 TYR A CA 1
ATOM 853 C C . TYR A 1 103 ? -8.713 4.176 7.304 1.00 94.69 103 TYR A C 1
ATOM 855 O O . TYR A 1 103 ? -7.636 3.589 7.205 1.00 94.69 103 TYR A O 1
ATOM 863 N N . VAL A 1 104 ? -8.840 5.480 7.067 1.00 93.44 104 VAL A N 1
ATOM 864 C CA . VAL A 1 104 ? -7.706 6.349 6.743 1.00 93.44 104 VAL A CA 1
ATOM 865 C C . VAL A 1 104 ? -7.150 6.936 8.029 1.00 93.44 104 VAL A C 1
ATOM 867 O O . VAL A 1 104 ? -7.855 7.617 8.775 1.00 93.44 104 VAL A O 1
ATOM 870 N N . LEU A 1 105 ? -5.862 6.701 8.254 1.00 94.19 105 LEU A N 1
ATOM 871 C CA . LEU A 1 105 ? -5.182 7.045 9.496 1.00 94.19 105 LEU A CA 1
ATOM 872 C C . LEU A 1 105 ? -5.086 8.563 9.687 1.00 94.19 105 LEU A C 1
ATOM 874 O O . LEU A 1 105 ? -4.823 9.317 8.739 1.00 94.19 105 LEU A O 1
ATOM 878 N N . THR A 1 106 ? -5.250 9.000 10.933 1.00 92.50 106 THR A N 1
ATOM 879 C CA . THR A 1 106 ? -4.854 10.331 11.409 1.00 92.50 106 THR A CA 1
ATOM 880 C C . THR A 1 106 ? -3.343 10.521 11.365 1.00 92.50 106 THR A C 1
ATOM 882 O O . THR A 1 106 ? -2.591 9.555 11.335 1.00 92.50 106 THR A O 1
ATOM 885 N N . ASP A 1 107 ? -2.877 11.769 11.418 1.00 89.75 107 ASP A N 1
ATOM 886 C CA . ASP A 1 107 ? -1.438 12.080 11.433 1.00 89.75 107 ASP A CA 1
ATOM 887 C C . ASP A 1 107 ? -0.708 11.376 12.587 1.00 89.75 107 ASP A C 1
ATOM 889 O O . ASP A 1 107 ? 0.375 10.827 12.401 1.00 89.75 107 ASP A O 1
ATOM 893 N N . LYS A 1 108 ? -1.350 11.313 13.759 1.00 91.94 108 LYS A N 1
ATOM 894 C CA . LYS A 1 108 ? -0.824 10.605 14.928 1.00 91.94 108 LYS A CA 1
ATOM 895 C C . LYS A 1 108 ? -0.752 9.094 14.697 1.00 91.94 108 LYS A C 1
ATOM 897 O O . LYS A 1 108 ? 0.254 8.480 15.023 1.00 91.94 108 LYS A O 1
ATOM 902 N N . GLU A 1 109 ? -1.799 8.493 14.137 1.00 94.81 109 GLU A N 1
ATOM 903 C CA . GLU A 1 109 ? -1.817 7.052 13.851 1.00 94.81 109 GLU A CA 1
ATOM 904 C C . GLU A 1 109 ? -0.836 6.664 12.742 1.00 94.81 109 GLU A C 1
ATOM 906 O O . GLU A 1 109 ? -0.286 5.574 12.797 1.00 94.81 109 GLU A O 1
ATOM 911 N N . ARG A 1 110 ? -0.590 7.540 11.758 1.00 92.88 110 ARG A N 1
ATOM 912 C CA . ARG A 1 110 ? 0.442 7.326 10.728 1.00 92.88 110 ARG A CA 1
ATOM 913 C C . ARG A 1 110 ? 1.825 7.242 11.358 1.00 92.88 110 ARG A C 1
ATOM 915 O O . ARG A 1 110 ? 2.553 6.304 11.073 1.00 92.88 110 ARG A O 1
ATOM 922 N N . PHE A 1 111 ? 2.148 8.192 12.239 1.00 92.38 111 PHE A N 1
ATOM 923 C CA . PHE A 1 111 ? 3.413 8.190 12.971 1.00 92.38 111 PHE A CA 1
ATOM 924 C C . PHE A 1 111 ? 3.575 6.913 13.806 1.00 92.38 111 PHE A C 1
ATOM 926 O O . PHE A 1 111 ? 4.577 6.224 13.669 1.00 92.38 111 PHE A O 1
ATOM 933 N N . ILE A 1 112 ? 2.546 6.549 14.581 1.00 95.25 112 ILE A N 1
ATOM 934 C CA . ILE A 1 112 ? 2.551 5.313 15.378 1.00 95.25 112 ILE A CA 1
ATOM 935 C C . ILE A 1 112 ? 2.725 4.083 14.480 1.00 95.25 112 ILE A C 1
ATOM 937 O O . ILE A 1 112 ? 3.524 3.216 14.797 1.00 95.25 112 ILE A O 1
ATOM 941 N N . ALA A 1 113 ? 2.017 4.004 13.351 1.00 95.38 113 ALA A N 1
ATOM 942 C CA . ALA A 1 113 ? 2.140 2.875 12.435 1.00 95.38 113 ALA A CA 1
ATOM 943 C C . ALA A 1 113 ? 3.543 2.782 11.812 1.00 95.38 113 ALA A C 1
ATOM 945 O O . ALA A 1 113 ? 4.060 1.682 11.656 1.00 95.38 113 ALA A O 1
ATOM 946 N N . GLU A 1 114 ? 4.178 3.907 11.467 1.00 94.00 114 GLU A N 1
ATOM 947 C CA . GLU A 1 114 ? 5.560 3.900 10.969 1.00 94.00 114 GLU A CA 1
ATOM 948 C C . GLU A 1 114 ? 6.566 3.442 12.035 1.00 94.00 114 GLU A C 1
ATOM 950 O O . GLU A 1 114 ? 7.517 2.742 11.694 1.00 94.00 114 GLU A O 1
ATOM 955 N N . GLU A 1 115 ? 6.355 3.786 13.309 1.00 95.12 115 GLU A N 1
ATOM 956 C CA . GLU A 1 115 ? 7.170 3.261 14.414 1.00 95.12 115 GLU A CA 1
ATOM 957 C C . GLU A 1 115 ? 6.922 1.764 14.644 1.00 95.12 115 GLU A C 1
ATOM 959 O O . GLU A 1 115 ? 7.872 0.993 14.775 1.00 95.12 115 GLU A O 1
ATOM 964 N N . GLU A 1 116 ? 5.655 1.340 14.667 1.00 96.12 116 GLU A N 1
ATOM 965 C CA . GLU A 1 116 ? 5.268 -0.055 14.901 1.00 96.12 116 GLU A CA 1
ATOM 966 C C . GLU A 1 116 ? 5.784 -0.993 13.804 1.00 96.12 116 GLU A C 1
ATOM 968 O O . GLU A 1 116 ? 6.288 -2.067 14.122 1.00 96.12 116 GLU A O 1
ATOM 973 N N . PHE A 1 117 ? 5.704 -0.576 12.538 1.00 97.25 117 PHE A N 1
ATOM 974 C CA . PHE A 1 117 ? 6.164 -1.352 11.382 1.00 97.25 117 PHE A CA 1
ATOM 975 C C . PHE A 1 117 ? 7.575 -0.957 10.918 1.00 97.25 117 PHE A C 1
ATOM 977 O O . PHE A 1 117 ? 7.922 -1.091 9.741 1.00 97.25 117 PHE A O 1
ATOM 984 N N . GLY A 1 118 ? 8.401 -0.416 11.819 1.00 96.06 118 GLY A N 1
ATOM 985 C CA . GLY A 1 118 ? 9.738 0.075 11.479 1.00 96.06 118 GLY A CA 1
ATOM 986 C C . GLY A 1 118 ? 10.653 -1.005 10.888 1.00 96.06 118 GLY A C 1
ATOM 987 O O . GLY A 1 118 ? 11.422 -0.721 9.969 1.00 96.06 118 GLY A O 1
ATOM 988 N N . ASN A 1 119 ? 10.537 -2.251 11.358 1.00 96.88 119 ASN A N 1
ATOM 989 C CA . ASN A 1 119 ? 11.315 -3.377 10.832 1.00 96.88 119 ASN A CA 1
ATOM 990 C C . ASN A 1 119 ? 10.865 -3.753 9.414 1.00 96.88 119 ASN A C 1
ATOM 992 O O . ASN A 1 119 ? 11.690 -3.921 8.523 1.00 96.88 119 ASN A O 1
ATOM 996 N N . GLU A 1 120 ? 9.560 -3.804 9.172 1.00 96.31 120 GLU A N 1
ATOM 997 C CA . GLU A 1 120 ? 8.981 -4.113 7.867 1.00 96.31 120 GLU A CA 1
ATOM 998 C C . GLU A 1 120 ? 9.282 -3.008 6.847 1.00 96.31 120 GLU A C 1
ATOM 1000 O O . GLU A 1 120 ? 9.561 -3.279 5.679 1.00 96.31 120 GLU A O 1
ATOM 1005 N N . LEU A 1 121 ? 9.290 -1.745 7.282 1.00 94.88 121 LEU A N 1
ATOM 1006 C CA . LEU A 1 121 ? 9.746 -0.623 6.462 1.00 94.88 121 LEU A CA 1
ATOM 1007 C C . LEU A 1 121 ? 11.245 -0.722 6.145 1.00 94.88 121 LEU A C 1
ATOM 1009 O O . LEU A 1 121 ? 11.658 -0.358 5.040 1.00 94.88 121 LEU A O 1
ATOM 1013 N N . GLN A 1 122 ? 12.057 -1.237 7.070 1.00 95.12 122 GLN A N 1
ATOM 1014 C CA . GLN A 1 122 ? 13.469 -1.514 6.817 1.00 95.12 122 GLN A CA 1
ATOM 1015 C C . GLN A 1 122 ? 13.653 -2.663 5.812 1.00 95.12 122 GLN A C 1
ATOM 1017 O O . GLN A 1 122 ? 14.543 -2.584 4.963 1.00 95.12 122 GLN A O 1
ATOM 1022 N N . ASP A 1 123 ? 12.796 -3.683 5.840 1.00 94.75 123 ASP A N 1
ATOM 1023 C CA . ASP A 1 123 ? 12.796 -4.754 4.841 1.00 94.75 123 ASP A CA 1
ATOM 1024 C C . ASP A 1 123 ? 12.454 -4.216 3.446 1.00 94.75 123 ASP A C 1
ATOM 1026 O O . ASP A 1 123 ? 13.197 -4.476 2.496 1.00 94.75 123 ASP A O 1
ATOM 1030 N N . ILE A 1 124 ? 11.430 -3.357 3.328 1.00 92.75 124 ILE A N 1
ATOM 1031 C CA . ILE A 1 124 ? 11.136 -2.637 2.075 1.00 92.75 124 ILE A CA 1
ATOM 1032 C C . ILE A 1 124 ? 12.368 -1.864 1.601 1.00 92.75 124 ILE A C 1
ATOM 1034 O O . ILE A 1 124 ? 12.750 -1.940 0.432 1.00 92.75 124 ILE A O 1
ATOM 1038 N N . ARG A 1 125 ? 13.014 -1.123 2.505 1.00 93.06 125 ARG A N 1
ATOM 1039 C CA . ARG A 1 125 ? 14.217 -0.352 2.184 1.00 93.06 125 ARG A CA 1
ATOM 1040 C C . ARG A 1 125 ? 15.334 -1.249 1.638 1.00 93.06 125 ARG A C 1
ATOM 1042 O O . ARG A 1 125 ? 15.989 -0.872 0.668 1.00 93.06 125 ARG A O 1
ATOM 1049 N N . ASN A 1 126 ? 15.535 -2.431 2.217 1.00 93.56 126 ASN A N 1
ATOM 1050 C CA . ASN A 1 126 ? 16.529 -3.403 1.760 1.00 93.56 126 ASN A CA 1
ATOM 1051 C C . ASN A 1 126 ? 16.177 -3.982 0.375 1.00 93.56 126 ASN A C 1
ATOM 1053 O O . ASN A 1 126 ? 17.059 -4.082 -0.481 1.00 93.56 126 ASN A O 1
ATOM 1057 N N . GLU A 1 127 ? 14.901 -4.297 0.118 1.00 91.56 127 GLU A N 1
ATOM 1058 C CA . GLU A 1 127 ? 14.427 -4.723 -1.209 1.00 91.56 127 GLU A CA 1
ATOM 1059 C C . GLU A 1 127 ? 14.714 -3.649 -2.273 1.00 91.56 127 GLU A C 1
ATOM 1061 O O . GLU A 1 127 ? 15.228 -3.951 -3.352 1.00 91.56 127 GLU A O 1
ATOM 1066 N N . LEU A 1 128 ? 14.454 -2.378 -1.954 1.00 89.88 128 LEU A N 1
ATOM 1067 C CA . LEU A 1 128 ? 14.700 -1.251 -2.857 1.00 89.88 128 LEU A CA 1
ATOM 1068 C C . LEU A 1 128 ? 16.191 -1.021 -3.144 1.00 89.88 128 LEU A C 1
ATOM 1070 O O . LEU A 1 128 ? 16.547 -0.706 -4.282 1.00 89.88 128 LEU A O 1
ATOM 1074 N N . ILE A 1 129 ? 17.070 -1.226 -2.156 1.00 91.00 129 ILE A N 1
ATOM 1075 C CA . ILE A 1 129 ? 18.529 -1.210 -2.368 1.00 91.00 129 ILE A CA 1
ATOM 1076 C C . ILE A 1 129 ? 18.931 -2.298 -3.368 1.00 91.00 129 ILE A C 1
ATOM 1078 O O . ILE A 1 129 ? 19.704 -2.028 -4.288 1.00 91.00 129 ILE A O 1
ATOM 1082 N N . GLY A 1 130 ? 18.374 -3.505 -3.234 1.00 89.31 130 GLY A N 1
ATOM 1083 C CA . GLY A 1 130 ? 18.604 -4.603 -4.179 1.00 89.31 130 GLY A CA 1
ATOM 1084 C C . GLY A 1 130 ? 18.153 -4.282 -5.610 1.00 89.31 130 GLY A C 1
ATOM 1085 O O . GLY A 1 130 ? 18.729 -4.793 -6.568 1.00 89.31 130 GLY A O 1
ATOM 1086 N N . LEU A 1 131 ? 17.171 -3.390 -5.763 1.00 86.50 131 LEU A N 1
ATOM 1087 C CA . LEU A 1 131 ? 16.686 -2.882 -7.049 1.00 86.50 131 LEU A CA 1
ATOM 1088 C C . LEU A 1 131 ? 17.446 -1.648 -7.564 1.00 86.50 131 LEU A C 1
ATOM 1090 O O . LEU A 1 131 ? 17.064 -1.090 -8.592 1.00 86.50 131 LEU A O 1
ATOM 1094 N N . VAL A 1 132 ? 18.522 -1.230 -6.885 1.00 87.00 132 VAL A N 1
ATOM 1095 C CA . VAL A 1 132 ? 19.354 -0.070 -7.257 1.00 87.00 132 VAL A CA 1
ATOM 1096 C C . VAL A 1 132 ? 18.549 1.242 -7.272 1.00 87.00 132 VAL A C 1
ATOM 1098 O O . VAL A 1 132 ? 18.789 2.145 -8.072 1.00 87.00 132 VAL A O 1
ATOM 1101 N N . VAL A 1 133 ? 17.564 1.358 -6.379 1.00 85.19 133 VAL A N 1
ATOM 1102 C CA . VAL A 1 133 ? 16.810 2.599 -6.172 1.00 85.19 133 VAL A CA 1
ATOM 1103 C C . VAL A 1 133 ? 17.621 3.546 -5.287 1.00 85.19 133 VAL A C 1
ATOM 1105 O O . VAL A 1 133 ? 18.215 3.128 -4.294 1.00 85.19 133 VAL A O 1
ATOM 1108 N N . ASP A 1 134 ? 17.601 4.845 -5.597 1.00 86.88 134 ASP A N 1
ATOM 1109 C CA . ASP A 1 134 ? 18.069 5.881 -4.670 1.00 86.88 134 ASP A CA 1
ATOM 1110 C C . ASP A 1 134 ? 17.078 6.000 -3.500 1.00 86.88 134 ASP A C 1
ATOM 1112 O O . ASP A 1 134 ? 16.142 6.805 -3.517 1.00 86.88 134 ASP A O 1
ATOM 1116 N N . VAL A 1 135 ? 17.248 5.118 -2.512 1.00 89.06 135 VAL A N 1
ATOM 1117 C CA . VAL A 1 135 ? 16.355 4.996 -1.353 1.00 89.06 135 VAL A CA 1
ATOM 1118 C C . VAL A 1 135 ? 16.378 6.235 -0.471 1.00 89.06 135 VAL A C 1
ATOM 1120 O O . VAL A 1 135 ? 15.349 6.579 0.101 1.00 89.06 135 VAL A O 1
ATOM 1123 N N . VAL A 1 136 ? 17.502 6.953 -0.415 1.00 88.56 136 VAL A N 1
ATOM 1124 C CA . VAL A 1 136 ? 17.619 8.160 0.406 1.00 88.56 136 VAL A CA 1
ATOM 1125 C C . VAL A 1 136 ? 16.677 9.233 -0.122 1.00 88.56 136 VAL A C 1
ATOM 1127 O O . VAL A 1 136 ? 15.883 9.776 0.642 1.00 88.56 136 VAL A O 1
ATOM 1130 N N . ASN A 1 137 ? 16.713 9.512 -1.426 1.00 84.88 137 ASN A N 1
ATOM 1131 C CA . ASN A 1 137 ? 15.904 10.585 -2.005 1.00 84.88 137 ASN A CA 1
ATOM 1132 C C . ASN A 1 137 ? 14.470 10.155 -2.349 1.00 84.88 137 ASN A C 1
ATOM 1134 O O . ASN A 1 137 ? 13.578 11.000 -2.401 1.00 84.88 137 ASN A O 1
ATOM 1138 N N . ASN A 1 138 ? 14.219 8.862 -2.584 1.00 82.94 138 ASN A N 1
ATOM 1139 C CA . ASN A 1 138 ? 12.906 8.397 -3.046 1.00 82.94 138 ASN A CA 1
ATOM 1140 C C . ASN A 1 138 ? 12.056 7.697 -1.979 1.00 82.94 138 ASN A C 1
ATOM 1142 O O . ASN A 1 138 ? 10.832 7.683 -2.128 1.00 82.94 138 ASN A O 1
ATOM 1146 N N . PHE A 1 139 ? 12.664 7.142 -0.925 1.00 87.88 139 PHE A N 1
ATOM 1147 C CA . PHE A 1 139 ? 11.962 6.413 0.137 1.00 87.88 139 PHE A CA 1
ATOM 1148 C C . PHE A 1 139 ? 12.094 7.099 1.502 1.00 87.88 139 PHE A C 1
ATOM 1150 O O . PHE A 1 139 ? 11.078 7.475 2.088 1.00 87.88 139 PHE A O 1
ATOM 1157 N N . ASP A 1 140 ? 13.326 7.310 1.977 1.00 88.19 140 ASP A N 1
ATOM 1158 C CA . ASP A 1 140 ? 13.613 7.867 3.305 1.00 88.19 140 ASP A CA 1
ATOM 1159 C C . ASP A 1 140 ? 13.181 9.343 3.382 1.00 88.19 140 ASP A C 1
ATOM 1161 O O . ASP A 1 140 ? 12.376 9.718 4.236 1.00 88.19 140 ASP A O 1
ATOM 1165 N N . ASN A 1 141 ? 13.649 10.164 2.435 1.00 81.75 141 ASN A N 1
ATOM 1166 C CA . ASN A 1 141 ? 13.381 11.603 2.360 1.00 81.75 141 ASN A CA 1
ATOM 1167 C C . ASN A 1 141 ? 12.353 11.937 1.282 1.00 81.75 141 ASN A C 1
ATOM 1169 O O . ASN A 1 141 ? 12.578 12.844 0.479 1.00 81.75 141 ASN A O 1
ATOM 1173 N N . HIS A 1 142 ? 11.248 11.188 1.221 1.00 73.75 142 HIS A N 1
ATOM 1174 C CA . HIS A 1 142 ? 10.247 11.385 0.175 1.00 73.75 142 HIS A CA 1
ATOM 1175 C C . HIS A 1 142 ? 9.945 12.892 -0.020 1.00 73.75 142 HIS A C 1
ATOM 1177 O O . HIS A 1 142 ? 9.526 13.544 0.938 1.00 73.75 142 HIS A O 1
ATOM 1183 N N . PRO A 1 143 ? 10.107 13.456 -1.234 1.00 61.31 143 PRO A N 1
ATOM 1184 C CA . PRO A 1 143 ? 10.205 14.908 -1.449 1.00 61.31 143 PRO A CA 1
ATOM 1185 C C . PRO A 1 143 ? 8.961 15.702 -1.021 1.00 61.31 143 PRO A C 1
ATOM 1187 O O . PRO A 1 143 ? 9.051 16.880 -0.697 1.00 61.31 143 PRO A O 1
ATOM 1190 N N . ASP A 1 144 ? 7.804 15.041 -0.974 1.00 67.94 144 ASP A N 1
ATOM 1191 C CA . ASP A 1 144 ? 6.535 15.635 -0.536 1.00 67.94 144 ASP A CA 1
ATOM 1192 C C . ASP A 1 144 ? 6.202 15.368 0.953 1.00 67.94 144 ASP A C 1
ATOM 1194 O O . ASP A 1 144 ? 5.077 15.631 1.379 1.00 67.94 144 ASP A O 1
ATOM 1198 N N . GLY A 1 145 ? 7.119 14.775 1.732 1.00 71.81 145 GLY A N 1
ATOM 1199 C CA . GLY A 1 145 ? 6.888 14.400 3.135 1.00 71.81 145 GLY A CA 1
ATOM 1200 C C . GLY A 1 145 ? 5.700 13.450 3.324 1.00 71.81 145 GLY A C 1
ATOM 1201 O O . GLY A 1 145 ? 4.946 13.573 4.289 1.00 71.81 145 GLY A O 1
ATOM 1202 N N . LEU A 1 146 ? 5.461 12.562 2.351 1.00 77.31 146 LEU A N 1
ATOM 1203 C CA . LEU A 1 146 ? 4.305 11.666 2.378 1.00 77.31 146 LEU A CA 1
ATOM 1204 C C . LEU A 1 146 ? 4.511 10.573 3.423 1.00 77.31 146 LEU A C 1
ATOM 1206 O O . LEU A 1 146 ? 5.632 10.086 3.566 1.00 77.31 146 LEU A O 1
ATOM 1210 N N . PRO A 1 147 ? 3.434 10.141 4.097 1.00 84.88 147 PRO A N 1
ATOM 1211 C CA . PRO A 1 147 ? 3.522 9.003 4.998 1.00 84.88 147 PRO A CA 1
ATOM 1212 C C . PRO A 1 147 ? 3.863 7.731 4.217 1.00 84.88 147 PRO A C 1
ATOM 1214 O O . PRO A 1 147 ? 3.447 7.585 3.064 1.00 84.88 147 PRO A O 1
ATOM 1217 N N . LYS A 1 148 ? 4.537 6.782 4.861 1.00 90.19 148 LYS A N 1
ATOM 1218 C CA . LYS A 1 148 ? 4.787 5.444 4.299 1.00 90.19 148 LYS A CA 1
ATOM 1219 C C . LYS A 1 148 ? 3.609 4.498 4.526 1.00 90.19 148 LYS A C 1
ATOM 1221 O O . LYS A 1 148 ? 3.444 3.539 3.783 1.00 90.19 148 LYS A O 1
ATOM 1226 N N . ILE A 1 149 ? 2.762 4.803 5.513 1.00 93.25 149 ILE A N 1
ATOM 1227 C CA . ILE A 1 149 ? 1.541 4.066 5.862 1.00 93.25 149 ILE A CA 1
ATOM 1228 C C . ILE A 1 149 ? 0.421 5.080 6.102 1.00 93.25 149 ILE A C 1
ATOM 1230 O O . ILE A 1 149 ? 0.606 6.052 6.831 1.00 93.25 149 ILE A O 1
ATOM 1234 N N . ASN A 1 150 ? -0.748 4.906 5.483 1.00 93.19 150 ASN A N 1
ATOM 1235 C CA . ASN A 1 150 ? -1.825 5.899 5.581 1.00 93.19 150 ASN A CA 1
ATOM 1236 C C . ASN A 1 150 ? -3.246 5.344 5.679 1.00 93.19 150 ASN A C 1
ATOM 1238 O O . ASN A 1 150 ? -4.180 6.129 5.872 1.00 93.19 150 ASN A O 1
ATOM 1242 N N . PHE A 1 151 ? -3.422 4.029 5.598 1.00 94.62 151 PHE A N 1
ATOM 1243 C CA . PHE A 1 151 ? -4.714 3.394 5.800 1.00 94.62 151 PHE A CA 1
ATOM 1244 C C . PHE A 1 151 ? -4.557 2.020 6.450 1.00 94.62 151 PHE A C 1
ATOM 1246 O O . PHE A 1 151 ? -3.481 1.417 6.416 1.00 94.62 151 PHE A O 1
ATOM 1253 N N . LYS A 1 152 ? -5.656 1.534 7.024 1.00 96.56 152 LYS A N 1
ATOM 1254 C CA . LYS A 1 152 ? -5.804 0.151 7.463 1.00 96.56 152 LYS A CA 1
ATOM 1255 C C . LYS A 1 152 ? -7.184 -0.395 7.125 1.00 96.56 152 LYS A C 1
ATOM 1257 O O . LYS A 1 152 ? -8.147 0.361 6.992 1.00 96.56 152 LYS A O 1
ATOM 1262 N N . TYR A 1 153 ? -7.293 -1.708 7.012 1.00 96.75 153 TYR A N 1
ATOM 1263 C CA . TYR A 1 153 ? -8.557 -2.412 6.807 1.00 96.75 153 TYR A CA 1
ATOM 1264 C C . TYR A 1 153 ? -8.550 -3.737 7.558 1.00 96.75 153 TYR A C 1
ATOM 1266 O O . TYR A 1 153 ? -7.489 -4.292 7.836 1.00 96.75 153 TYR A O 1
ATOM 1274 N N . LYS A 1 154 ? -9.729 -4.262 7.897 1.00 97.56 154 LYS A N 1
ATOM 1275 C CA . LYS A 1 154 ? -9.819 -5.631 8.413 1.00 97.56 154 LYS A CA 1
ATOM 1276 C C . LYS A 1 154 ? -9.610 -6.584 7.253 1.00 97.56 154 LYS A C 1
ATOM 1278 O O . LYS A 1 154 ? -10.286 -6.436 6.242 1.00 97.56 154 LYS A O 1
ATOM 1283 N N . VAL A 1 155 ? -8.758 -7.594 7.398 1.00 97.00 155 VAL A N 1
ATOM 1284 C CA . VAL A 1 155 ? -8.470 -8.542 6.304 1.00 97.00 155 VAL A CA 1
ATOM 1285 C C . VAL A 1 155 ? -9.754 -9.173 5.744 1.00 97.00 155 VAL A C 1
ATOM 1287 O O . VAL A 1 155 ? -9.891 -9.323 4.535 1.00 97.00 155 VAL A O 1
ATOM 1290 N N . LYS A 1 156 ? -10.746 -9.449 6.600 1.00 96.19 156 LYS A N 1
ATOM 1291 C CA . LYS A 1 156 ? -12.058 -9.984 6.191 1.00 96.19 156 LYS A CA 1
ATOM 1292 C C . LYS A 1 156 ? -12.920 -9.032 5.350 1.00 96.19 156 LYS A C 1
ATOM 1294 O O . LYS A 1 156 ? -13.867 -9.485 4.715 1.00 96.19 156 LYS A O 1
ATOM 1299 N N . ASP A 1 157 ? -12.635 -7.732 5.388 1.00 96.19 157 ASP A N 1
ATOM 1300 C CA . ASP A 1 157 ? -13.354 -6.720 4.611 1.00 96.19 157 ASP A CA 1
ATOM 1301 C C . ASP A 1 157 ? -12.812 -6.614 3.179 1.00 96.19 157 ASP A C 1
ATOM 1303 O O . ASP A 1 157 ? -13.453 -5.969 2.350 1.00 96.19 157 ASP A O 1
ATOM 1307 N N . GLU A 1 158 ? -11.669 -7.242 2.877 1.00 96.12 158 GLU A N 1
ATOM 1308 C CA . GLU A 1 158 ? -11.120 -7.338 1.526 1.00 96.12 158 GLU A CA 1
ATOM 1309 C C . GLU A 1 158 ? -11.741 -8.511 0.763 1.00 96.12 158 GLU A C 1
ATOM 1311 O O . GLU A 1 158 ? -11.638 -9.678 1.139 1.00 96.12 158 GLU A O 1
ATOM 1316 N N . LYS A 1 159 ? -12.288 -8.201 -0.407 1.00 95.12 159 LYS A N 1
ATOM 1317 C CA . LYS A 1 159 ? -12.498 -9.154 -1.487 1.00 95.12 159 LYS A CA 1
ATOM 1318 C C . LYS A 1 159 ? -11.451 -8.891 -2.563 1.00 95.12 159 LYS A C 1
ATOM 1320 O O . LYS A 1 159 ? -11.594 -7.962 -3.356 1.00 95.12 159 LYS A O 1
ATOM 1325 N N . TYR A 1 160 ? -10.409 -9.713 -2.602 1.00 93.44 160 TYR A N 1
ATOM 1326 C CA . TYR A 1 160 ? -9.389 -9.638 -3.646 1.00 93.44 160 TYR A CA 1
ATOM 1327 C C . TYR A 1 160 ? -9.934 -10.192 -4.969 1.00 93.44 160 TYR A C 1
ATOM 1329 O O . TYR A 1 160 ? -10.576 -11.241 -4.990 1.00 93.44 160 TYR A O 1
ATOM 1337 N N . LEU A 1 161 ? -9.718 -9.458 -6.059 1.00 90.25 161 LEU A N 1
ATOM 1338 C CA . LEU A 1 161 ? -10.325 -9.706 -7.373 1.00 90.25 161 LEU A CA 1
ATOM 1339 C C . LEU A 1 161 ? -9.298 -9.907 -8.490 1.00 90.25 161 LEU A C 1
ATOM 1341 O O . LEU A 1 161 ? -9.678 -10.320 -9.584 1.00 90.25 161 LEU A O 1
ATOM 1345 N N . TYR A 1 162 ? -8.030 -9.574 -8.251 1.00 87.56 162 TYR A N 1
ATOM 1346 C CA . TYR A 1 162 ? -7.014 -9.633 -9.290 1.00 87.56 162 TYR A CA 1
ATOM 1347 C C . TYR A 1 162 ? -6.602 -11.073 -9.599 1.00 87.56 162 TYR A C 1
ATOM 1349 O O . TYR A 1 162 ? -6.182 -11.818 -8.714 1.00 87.56 162 TYR A O 1
ATOM 1357 N N . ASP A 1 163 ? -6.663 -11.411 -10.881 1.00 81.19 163 ASP A N 1
ATOM 1358 C CA . ASP A 1 163 ? -6.117 -12.629 -11.466 1.00 81.19 163 ASP A CA 1
ATOM 1359 C C . ASP A 1 163 ? -5.353 -12.224 -12.735 1.00 81.19 163 ASP A C 1
ATOM 1361 O O . ASP A 1 163 ? -5.899 -11.560 -13.621 1.00 81.19 163 ASP A O 1
ATOM 1365 N N . SER A 1 164 ? -4.070 -12.582 -12.806 1.00 72.75 164 SER A N 1
ATOM 1366 C CA . SER A 1 164 ? -3.207 -12.254 -13.943 1.00 72.75 164 SER A CA 1
ATOM 1367 C C . SER A 1 164 ? -3.530 -13.074 -15.197 1.00 72.75 164 SER A C 1
ATOM 1369 O O . SER A 1 164 ? -3.265 -12.609 -16.307 1.00 72.75 164 SER A O 1
ATOM 1371 N N . LEU A 1 165 ? -4.125 -14.261 -15.040 1.00 75.81 165 LEU A N 1
ATOM 1372 C CA . LEU A 1 165 ? -4.551 -15.139 -16.130 1.00 75.81 165 LEU A CA 1
ATOM 1373 C C . LEU A 1 165 ? -5.959 -14.785 -16.617 1.00 75.81 165 LEU A C 1
ATOM 1375 O O . LEU A 1 165 ? -6.232 -14.868 -17.815 1.00 75.81 165 LEU A O 1
ATOM 1379 N N . SER A 1 166 ? -6.832 -14.360 -15.700 1.00 79.69 166 SER A N 1
ATOM 1380 C CA . SER A 1 166 ? -8.237 -14.029 -15.982 1.00 79.69 166 SER A CA 1
ATOM 1381 C C . SER A 1 166 ? -8.637 -12.653 -15.429 1.00 79.69 166 SER A C 1
ATOM 1383 O O . SER A 1 166 ? -9.487 -12.564 -14.538 1.00 79.69 166 SER A O 1
ATOM 1385 N N . PRO A 1 167 ? -8.056 -11.550 -15.938 1.00 79.06 167 PRO A N 1
ATOM 1386 C CA . PRO A 1 167 ? -8.290 -10.227 -15.375 1.00 79.06 167 PRO A CA 1
ATOM 1387 C C . PRO A 1 167 ? -9.738 -9.764 -15.564 1.00 79.06 167 PRO A C 1
ATOM 1389 O O . PRO A 1 167 ? -10.287 -9.780 -16.669 1.00 79.06 167 PRO A O 1
ATOM 1392 N N . ILE A 1 168 ? -10.337 -9.254 -14.487 1.00 81.12 168 ILE A N 1
ATOM 1393 C CA . ILE A 1 168 ? -11.650 -8.606 -14.532 1.00 81.12 168 ILE A CA 1
ATOM 1394 C C . ILE A 1 168 ? -11.470 -7.181 -15.052 1.00 81.12 168 ILE A C 1
ATOM 1396 O O . ILE A 1 168 ? -11.030 -6.285 -14.326 1.00 81.12 168 ILE A O 1
ATOM 1400 N N . PHE A 1 169 ? -11.816 -6.955 -16.319 1.00 80.50 169 PHE A N 1
ATOM 1401 C CA . PHE A 1 169 ? -11.771 -5.619 -16.900 1.00 80.50 169 PHE A CA 1
ATOM 1402 C C . PHE A 1 169 ? -12.902 -4.740 -16.364 1.00 80.50 169 PHE A C 1
ATOM 1404 O O . PHE A 1 169 ? -14.066 -5.134 -16.324 1.00 80.50 169 PHE A O 1
ATOM 1411 N N . CYS A 1 170 ? -12.560 -3.510 -16.001 1.00 70.56 170 CYS A N 1
ATOM 1412 C CA . CYS A 1 170 ? -13.507 -2.480 -15.606 1.00 70.56 170 CYS A CA 1
ATOM 1413 C C . CYS A 1 170 ? -13.372 -1.257 -16.522 1.00 70.56 170 CYS A C 1
ATOM 1415 O O . CYS A 1 170 ? -12.310 -0.988 -17.084 1.00 70.56 170 CYS A O 1
ATOM 1417 N N . ASN A 1 171 ? -14.465 -0.509 -16.691 1.00 69.12 171 ASN A N 1
ATOM 1418 C CA . ASN A 1 171 ? -14.432 0.788 -17.356 1.00 69.12 171 ASN A CA 1
ATOM 1419 C C . ASN A 1 171 ? -14.699 1.894 -16.324 1.00 69.12 171 ASN A C 1
ATOM 1421 O O . ASN A 1 171 ? -15.859 2.164 -16.002 1.00 69.12 171 ASN A O 1
ATOM 1425 N N . PRO A 1 172 ? -13.657 2.557 -15.799 1.00 60.62 172 PRO A N 1
ATOM 1426 C CA . PRO A 1 172 ? -13.836 3.616 -14.825 1.00 60.62 172 PRO A CA 1
ATOM 1427 C C . PRO A 1 172 ? -14.368 4.913 -15.462 1.00 60.62 172 PRO A C 1
ATOM 1429 O O . PRO A 1 172 ? -14.633 5.849 -14.718 1.00 60.62 172 PRO A O 1
ATOM 1432 N N . GLN A 1 173 ? -14.577 5.004 -16.789 1.00 52.34 173 GLN A N 1
ATOM 1433 C CA . GLN A 1 173 ? -15.004 6.236 -17.487 1.00 52.34 173 GLN A CA 1
ATOM 1434 C C . GLN A 1 173 ? -16.292 6.882 -16.939 1.00 52.34 173 GLN A C 1
ATOM 1436 O O . GLN A 1 173 ? -16.439 8.089 -17.074 1.00 52.34 173 GLN A O 1
ATOM 1441 N N . ASN A 1 174 ? -17.169 6.144 -16.245 1.00 43.66 174 ASN A N 1
ATOM 1442 C CA . ASN A 1 174 ? -18.355 6.716 -15.581 1.00 43.66 174 ASN A CA 1
ATOM 1443 C C . ASN A 1 174 ? -18.174 7.009 -14.077 1.00 43.66 174 ASN A C 1
ATOM 1445 O O . ASN A 1 174 ? -19.126 7.417 -13.415 1.00 43.66 174 ASN A O 1
ATOM 1449 N N . ARG A 1 175 ? -16.994 6.743 -13.497 1.00 46.56 175 ARG A N 1
ATOM 1450 C CA . ARG A 1 175 ? -16.726 6.840 -12.046 1.00 46.56 175 ARG A CA 1
ATOM 1451 C C . ARG A 1 175 ? -15.278 7.231 -11.699 1.00 46.56 175 ARG A C 1
ATOM 1453 O O . ARG A 1 175 ? -14.857 7.010 -10.566 1.00 46.56 175 ARG A O 1
ATOM 1460 N N . MET A 1 176 ? -14.508 7.794 -12.641 1.00 44.47 176 MET A N 1
ATOM 1461 C CA . MET A 1 176 ? -13.158 8.332 -12.406 1.00 44.47 176 MET A CA 1
ATOM 1462 C C . MET A 1 176 ? -13.236 9.620 -11.581 1.00 44.47 176 MET A C 1
ATOM 1464 O O . MET A 1 176 ? -12.938 10.711 -12.057 1.00 44.47 176 MET A O 1
ATOM 1468 N N . TRP A 1 177 ? -13.610 9.499 -10.318 1.00 44.53 177 TRP A N 1
ATOM 1469 C CA . TRP A 1 177 ? -13.413 10.571 -9.363 1.00 44.53 177 TRP A CA 1
ATOM 1470 C C . TRP A 1 177 ? -11.965 10.468 -8.887 1.00 44.53 177 TRP A C 1
ATOM 1472 O O . TRP A 1 177 ? -11.652 9.756 -7.936 1.00 44.53 177 TRP A O 1
ATOM 1482 N N . ARG A 1 178 ? -11.041 11.174 -9.555 1.00 41.88 178 ARG A N 1
ATOM 1483 C CA . ARG A 1 178 ? -9.896 11.687 -8.792 1.00 41.88 178 ARG A CA 1
ATOM 1484 C C . ARG A 1 178 ? -10.526 12.572 -7.719 1.00 41.88 178 ARG A C 1
ATOM 1486 O O . ARG A 1 178 ? -11.374 13.392 -8.042 1.00 41.88 178 ARG A O 1
ATOM 1493 N N . TYR A 1 179 ? -10.171 12.371 -6.459 1.00 43.78 179 TYR A N 1
ATOM 1494 C CA . TYR A 1 179 ? -10.803 12.998 -5.292 1.00 43.78 179 TYR A CA 1
ATOM 1495 C C . TYR A 1 179 ? -10.695 14.544 -5.213 1.00 43.78 179 TYR A C 1
ATOM 1497 O O . TYR A 1 179 ? -10.865 15.107 -4.137 1.00 43.78 179 TYR A O 1
ATOM 1505 N N . SER A 1 180 ? -10.463 15.263 -6.319 1.00 38.09 180 SER A N 1
ATOM 1506 C CA . SER A 1 180 ? -10.613 16.724 -6.366 1.00 38.09 180 SER A CA 1
ATOM 1507 C C . SER A 1 180 ? -12.041 17.196 -6.079 1.00 38.09 180 SER A C 1
ATOM 1509 O O . SER A 1 180 ? -12.217 18.358 -5.740 1.00 38.09 180 SER A O 1
ATOM 1511 N N . ASP A 1 181 ? -13.047 16.317 -6.159 1.00 36.69 181 ASP A N 1
ATOM 1512 C CA . ASP A 1 181 ? -14.457 16.738 -6.145 1.00 36.69 181 ASP A CA 1
ATOM 1513 C C . ASP A 1 181 ? -15.223 16.357 -4.865 1.00 36.69 181 ASP A C 1
ATOM 1515 O O . ASP A 1 181 ? -16.367 16.769 -4.681 1.00 36.69 181 ASP A O 1
ATOM 1519 N N . TYR A 1 182 ? -14.603 15.632 -3.923 1.00 40.66 182 TYR A N 1
ATOM 1520 C CA . TYR A 1 182 ? -15.228 15.353 -2.616 1.00 40.66 182 TYR A CA 1
ATOM 1521 C C . TYR A 1 182 ? -15.261 16.575 -1.683 1.00 40.66 182 TYR A C 1
ATOM 1523 O O . TYR A 1 182 ? -15.928 16.543 -0.655 1.00 40.66 182 TYR A O 1
ATOM 1531 N N . TYR A 1 183 ? -14.601 17.673 -2.060 1.00 39.78 183 TYR A N 1
ATOM 1532 C CA . TYR A 1 183 ? -14.584 18.923 -1.298 1.00 39.78 183 TYR A CA 1
ATOM 1533 C C . TYR A 1 183 ? -15.947 19.627 -1.200 1.00 39.78 183 TYR A C 1
ATOM 1535 O O . TYR A 1 183 ? -16.082 20.548 -0.402 1.00 39.78 183 TYR A O 1
ATOM 1543 N N . TYR A 1 184 ? -16.951 19.211 -1.982 1.00 34.62 184 TYR A N 1
ATOM 1544 C CA . TYR A 1 184 ? -18.191 19.978 -2.139 1.00 34.62 184 TYR A CA 1
ATOM 1545 C C . TYR A 1 184 ? -19.494 19.249 -1.791 1.00 34.62 184 TYR A C 1
ATOM 1547 O O . TYR A 1 184 ? -20.556 19.820 -2.028 1.00 34.62 184 TYR A O 1
ATOM 1555 N N . ARG A 1 185 ? -19.482 18.013 -1.264 1.00 35.28 185 ARG A N 1
ATOM 1556 C CA . ARG A 1 185 ? -20.739 17.237 -1.154 1.00 35.28 185 ARG A CA 1
ATOM 1557 C C . ARG A 1 185 ? -21.114 16.595 0.179 1.00 35.28 185 ARG A C 1
ATOM 1559 O O . ARG A 1 185 ? -22.122 15.906 0.197 1.00 35.28 185 ARG A O 1
ATOM 1566 N N . GLU A 1 186 ? -20.443 16.894 1.289 1.00 33.06 186 GLU A N 1
ATOM 1567 C CA . GLU A 1 186 ? -20.971 16.528 2.622 1.00 33.06 186 GLU A CA 1
ATOM 1568 C C . GLU A 1 186 ? -20.993 17.710 3.602 1.00 33.06 186 GLU A C 1
ATOM 1570 O O . GLU A 1 186 ? -20.432 17.669 4.691 1.00 33.06 186 GLU A O 1
ATOM 1575 N N . LEU A 1 187 ? -21.679 18.781 3.193 1.00 30.89 187 LEU A N 1
ATOM 1576 C CA . LEU A 1 187 ? -22.213 19.811 4.089 1.00 30.89 187 LEU A CA 1
ATOM 1577 C C . LEU A 1 187 ? -23.648 20.163 3.671 1.00 30.89 187 LEU A C 1
ATOM 1579 O O . LEU A 1 187 ? -23.895 21.310 3.332 1.00 30.89 187 LEU A O 1
ATOM 1583 N N . TYR A 1 188 ? -24.560 19.186 3.645 1.00 31.59 188 TYR A N 1
ATOM 1584 C CA . TYR A 1 188 ? -26.013 19.391 3.778 1.00 31.59 188 TYR A CA 1
ATOM 1585 C C . TYR A 1 188 ? -26.675 18.114 4.290 1.00 31.59 188 TYR A C 1
ATOM 1587 O O . TYR A 1 188 ? -26.406 17.046 3.696 1.00 31.59 188 TYR A O 1
#

Radius of gyration: 16.22 Å; Cα contacts (8 Å, |Δi|>4): 347; chains: 1; bounding box: 45×35×45 Å

Sequence (188 aa):
MPFARITYNTNDWKHPSGLFGKCPRLWETEKGFGFEEWFRNKSFQKEENGETLQYGYLQCFKSAKNHKGSTYRNVDLFTRQCHCGANNILNRFIAVAHYNSIYVLTDKERFIAEEEFGNELQDIRNELIGLVVDVVNNFDNHPDGLPKINFKYKVKDEKYLYDSLSPIFCNPQNRMWRYSDYYYRELY

Mean predicted aligned error: 7.95 Å

Organism: NCBI:txid1076179

Secondary structure (DSSP, 8-state):
--EEE----SSTTTS--TTTSS-TTSHHHHTS--GGGGTT-GGGEEEETTEEEEEE--GGG--HHHHTTEEEEEEEEEEE---TT-S-----EEEEEEEEEEEEPPHHHHHHHHHHTHHHHHHHHHHHHHTT--HIIIIIT-TT---S--EEEEGGGEEE---SSS--EE-GGGT---GGGGGGSS--

Foldseek 3Di:
DAEAEDWQAPPLLCAFNFQQRGAPPDPCNVQRGDQSSRQPNCLQWDDDPNFIKGWGDGPLQQDLPPAAFDKDAFYWYKYFDDHGPDPDGDRWIFTFKTFRIKHWHHPVVLVVSCVVSVVVLVVNLVSCVVSVGPCVDVPVPNPVPTGSITMMGGPVRMDGQDDPVDTDTDDCVVPPPSVPPVVPPPDD

pLDDT: mean 79.8, std 17.48, range [30.89, 97.94]

Solvent-accessible surface area (backbone atoms only — not comparable to full-atom values): 10632 Å² total; per-residue (Å²): 117,53,53,45,78,47,80,46,50,71,42,80,22,45,40,75,36,44,80,55,35,29,50,70,92,41,83,55,42,81,57,42,51,57,72,45,27,36,42,62,24,69,82,44,48,46,80,52,96,94,39,55,30,36,32,23,26,50,77,89,53,50,57,67,90,79,50,48,68,38,77,48,59,48,34,34,34,29,26,55,47,51,45,58,85,42,97,56,72,50,96,43,30,30,38,38,33,37,23,58,40,39,37,24,41,31,77,68,51,27,54,51,49,50,62,74,42,41,67,56,52,48,50,52,52,52,55,38,51,77,68,72,38,65,46,61,64,62,61,74,51,29,86,81,72,56,69,78,35,36,34,36,30,45,57,87,34,53,46,80,51,65,36,94,90,66,60,43,75,50,78,54,89,89,60,72,56,68,76,83,66,68,84,78,73,85,88,125

=== Feature glossary ===
The record interleaves many kinds of information about one protein. Here is each kind framed as the question it answers.

Q: What known structures does this most resemble?
A: Structural nearest neighbors (via Foldseek easy-search vs the PDB). Reported per hit: target PDB id, E-value, and alignment TM-score. A TM-score above ~0.5 is the conventional threshold for 'same fold'.

Q: Where is each backbone atom in 3D?
A: The mmCIF table is the protein's shape written out atom by atom. For each backbone N, Cα, C, and carbonyl O, it records an (x, y, z) coordinate triple in Å plus the residue type, chain letter, and residue number.

Q: What are the backbone torsion angles?
A: The φ/ψ torsion pair specifies the backbone conformation at each residue. φ rotates about the N–Cα bond, ψ about the Cα–C bond. Steric clashes forbid most of the (φ, ψ) plane — the allowed regions (α-helix basin, β-sheet basin, left-handed helix) are the Ramachandran-allowed regions.

Q: Which residues are buried vs exposed?
A: Solvent-accessible surface area (SASA) is the area in Å² traced out by the centre of a 1.4 Å probe sphere (a water molecule) rolled over the protein's van der Waals surface (Shrake–Rupley / Lee–Richards construction). Buried residues have near-zero SASA; fully exposed residues can exceed 200 Å². The total SASA scales roughly with the number of surface residues.

Q: How confident is the AlphaFold model at each residue?
A: pLDDT is the predicted lDDT-Cα score: AlphaFold's confidence that the local environment of each residue (all inter-atomic distances within 15 Å) is correctly placed. It is a per-residue number between 0 and 100, with higher meaning more reliable.

Q: What does the local fold look like, residue by residue?
A: 3Di is Foldseek's structural alphabet. Each residue is assigned one of twenty discrete states based on how its Cα sits relative to its spatial (not sequential) neighbors. Aligning 3Di strings finds structural homologs roughly as well as full 3D superposition, but orders of magnitude faster.

Q: How big and how compact is the whole molecule?
A: Radius of gyration (Rg) is the root-mean-square distance of Cα atoms from their centroid — a single number for overall size and compactness. A globular domain of N residues has Rg ≈ 2.2·N^0.38 Å; an extended or disordered chain has a much larger Rg. The Cα contact count is the number of residue pairs whose Cα atoms are within 8 Å and are more than four positions apart in sequence — a standard proxy for tertiary packing density. The bounding box is the smallest axis-aligned box enclosing all Cα atoms.

Q: Which residues are in helices, strands, or loops?
A: DSSP 8-state secondary structure assigns each residue one of H (α-helix), G (3₁₀-helix), I (π-helix), E (extended β-strand), B (isolated β-bridge), T (hydrogen-bonded turn), S (bend), or '-' (coil). The assignment is computed from backbone hydrogen-bond geometry via the Kabsch–Sander algorithm.

Q: How mobile is each atom in the crystal?
A: Crystallographic B-factors measure how much each atom's electron density is smeared out, in Å². They rise in mobile loops and surface residues and fall in the buried interior. In AlphaFold models this column is repurposed to hold pLDDT instead.

Q: What if only a Cα trace is available?
A: P-SEA three-state annotation labels each residue as helix, strand, or coil based purely on the geometry of the Cα trace. It serves as a fallback when the full backbone (and thus DSSP) is unavailable.

Q: What family and function is it annotated with?
A: Database cross-references. InterPro integrates a dozen domain/family signature databases into unified entries with residue-range hits. GO terms attach function/process/location labels with evidence codes. CATH codes position the fold in a four-level structural taxonomy. Organism is the NCBI-taxonomy species name.

Q: Are the domains correctly placed relative to each other?
A: Predicted Aligned Error (PAE) is an AlphaFold confidence matrix: entry (i, j) is the expected error in the position of residue j, in ångströms, when the prediction is superimposed on the true structure at residue i. Low PAE within a block of residues means that block is internally rigid and well-predicted; high PAE between two blocks means their relative placement is uncertain even if each block individually is confident.

Q: What do the diagnostic plots show?
A: Three diagnostic plots accompany the record. The Cα contact map visualizes the tertiary structure as a 2D adjacency matrix (8 Å cutoff, sequence-local contacts suppressed). The Ramachandran plot shows the distribution of backbone (φ, ψ) torsions, with points in the α and β basins reflecting secondary structure content. The PAE plot shows AlphaFold's inter-residue confidence as a color matrix.

Q: What is the amino-acid chain?
A: Primary structure: the covalent order of the twenty standard amino acids along the backbone. Two proteins with the same sequence will (almost always) fold to the same structure; two with 30% identity often share a fold but not the details.

Q: What do the rendered images show?
A: The six renders are orthographic views along the three Cartesian axes in both directions. Representation (cartoon, sticks, or surface) and color scheme (sequence-rainbow or by-chain) vary across proteins so the training set covers all the common visualization conventions.